Protein AF-A0A9P7K1M4-F1 (afdb_monomer)

pLDDT: mean 71.86, std 17.71, range [32.41, 94.25]

Sequence (197 aa):
MASLATREPPSI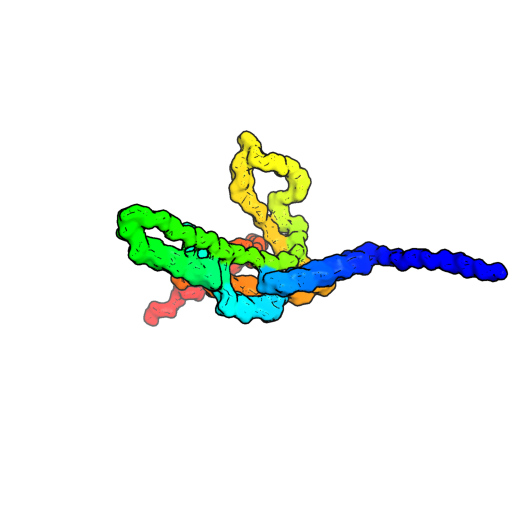TPAEFLQNRFSVTRENLIAERLYISDVAFRDTIKEKLTWARVRHEETLVTKASLEALQAAQKAAQETDVEGSTPPHIPPLDVVNLSIVVEITTEDFWMTSCGLWKGPNRGCNAFSDMKLTCTGAKPTHAVFSPDYPTAIGNLKYLMDIAATEGFNNKKGLLAVGLSNEQKVNAELGNVYHNGNNS

Mean predicted aligned error: 14.72 Å

Organism: NCBI:txid117069

Structure (mmCIF, N/CA/C/O backbone):
data_AF-A0A9P7K1M4-F1
#
_entry.id   AF-A0A9P7K1M4-F1
#
loop_
_atom_site.group_PDB
_atom_site.id
_atom_site.type_symbol
_atom_site.label_atom_id
_atom_site.label_alt_id
_atom_site.label_comp_id
_atom_site.label_asym_id
_atom_site.label_entity_id
_atom_site.label_seq_id
_atom_site.pdbx_PDB_ins_code
_atom_site.Cartn_x
_atom_site.Cartn_y
_atom_site.Cartn_z
_atom_site.occupancy
_ato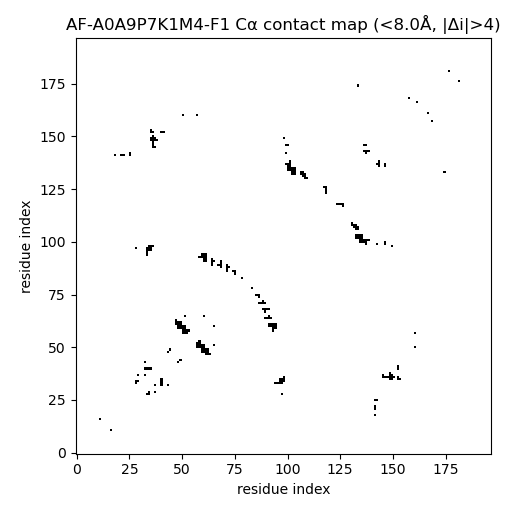m_site.B_iso_or_equiv
_atom_site.auth_seq_id
_atom_site.auth_comp_id
_atom_site.auth_asym_id
_atom_site.auth_atom_id
_atom_site.pdbx_PDB_model_num
ATOM 1 N N . MET A 1 1 ? 11.466 34.309 -50.576 1.00 42.22 1 MET A N 1
ATOM 2 C CA . MET A 1 1 ? 10.861 32.966 -50.459 1.00 42.22 1 MET A CA 1
ATOM 3 C C . MET A 1 1 ? 11.328 32.364 -49.144 1.00 42.22 1 MET A C 1
ATOM 5 O O . MET A 1 1 ? 12.512 32.083 -49.026 1.00 42.22 1 MET A O 1
ATOM 9 N N . ALA A 1 2 ? 10.456 32.273 -48.137 1.00 45.47 2 ALA A N 1
ATOM 10 C CA . ALA A 1 2 ? 10.793 31.670 -46.847 1.00 45.47 2 ALA A CA 1
ATOM 11 C C . ALA A 1 2 ? 10.420 30.181 -46.876 1.00 45.47 2 ALA A C 1
ATOM 13 O O . ALA A 1 2 ? 9.277 29.840 -47.173 1.00 45.47 2 ALA A O 1
ATOM 14 N N . SER A 1 3 ? 11.403 29.317 -46.621 1.00 57.00 3 SER A N 1
ATOM 15 C CA . SER A 1 3 ? 11.235 27.866 -46.539 1.00 57.00 3 SER A CA 1
ATOM 16 C C . SER A 1 3 ? 10.479 27.509 -45.259 1.00 57.00 3 SER A C 1
ATOM 18 O O . SER A 1 3 ? 10.954 27.784 -44.156 1.00 57.00 3 SER A O 1
ATOM 20 N N . LEU A 1 4 ? 9.288 26.929 -45.410 1.00 51.59 4 LEU A N 1
ATOM 21 C CA . LEU A 1 4 ? 8.538 26.311 -44.320 1.00 51.59 4 LEU A CA 1
ATOM 22 C C . LEU A 1 4 ? 9.236 24.997 -43.961 1.00 51.59 4 LEU A C 1
ATOM 24 O O . LEU A 1 4 ? 9.000 23.967 -44.584 1.00 51.59 4 LEU A O 1
ATOM 28 N N . ALA A 1 5 ? 10.122 25.048 -42.967 1.00 56.69 5 ALA A N 1
ATOM 29 C CA . ALA A 1 5 ? 10.663 23.849 -42.348 1.00 56.69 5 ALA A CA 1
ATOM 30 C C . ALA A 1 5 ? 9.521 23.100 -41.644 1.00 56.69 5 ALA A C 1
ATOM 32 O O . ALA A 1 5 ? 9.023 23.528 -40.600 1.00 56.69 5 ALA A O 1
ATOM 33 N N . THR A 1 6 ? 9.093 21.991 -42.236 1.00 54.69 6 THR A N 1
ATOM 34 C CA . THR A 1 6 ? 8.185 21.019 -41.632 1.00 54.69 6 THR A CA 1
ATOM 35 C C . THR A 1 6 ? 8.876 20.441 -40.397 1.00 54.69 6 THR A C 1
ATOM 37 O O . THR A 1 6 ? 9.798 19.638 -40.508 1.00 54.69 6 THR A O 1
ATOM 40 N N . ARG A 1 7 ? 8.484 20.888 -39.200 1.00 53.84 7 ARG A N 1
ATOM 41 C CA . ARG A 1 7 ? 8.877 20.230 -37.949 1.00 53.84 7 ARG A CA 1
ATOM 42 C C . ARG A 1 7 ? 8.113 18.913 -37.861 1.00 53.84 7 ARG A C 1
ATOM 44 O O . ARG A 1 7 ? 6.918 18.928 -37.575 1.00 53.84 7 ARG A O 1
ATOM 51 N N . GLU A 1 8 ? 8.786 17.796 -38.116 1.00 58.84 8 GLU A N 1
ATOM 52 C CA . GLU A 1 8 ? 8.267 16.489 -37.714 1.00 58.84 8 GLU A CA 1
ATOM 53 C C . GLU A 1 8 ? 8.094 16.480 -36.184 1.00 58.84 8 GLU A C 1
ATOM 55 O O . GLU A 1 8 ? 8.995 16.927 -35.462 1.00 58.84 8 GLU A O 1
ATOM 60 N N . PRO A 1 9 ? 6.933 16.049 -35.659 1.00 62.62 9 PRO A N 1
ATOM 61 C CA . PRO A 1 9 ? 6.762 15.903 -34.222 1.00 62.62 9 PRO A CA 1
ATOM 62 C C . PRO A 1 9 ? 7.729 14.825 -33.710 1.00 62.62 9 PRO A C 1
ATOM 64 O O . PRO A 1 9 ? 7.945 13.830 -34.405 1.00 62.62 9 PRO A O 1
ATOM 67 N N . PRO A 1 10 ? 8.315 14.987 -32.510 1.00 66.19 10 PRO A N 1
ATOM 68 C CA . PRO A 1 10 ? 9.224 13.989 -31.967 1.00 66.19 10 PRO A CA 1
ATOM 69 C C . PRO A 1 10 ? 8.497 12.646 -31.850 1.00 66.19 10 PRO A C 1
ATOM 71 O O . PRO A 1 10 ? 7.484 12.533 -31.155 1.00 66.19 10 PRO A O 1
ATOM 74 N N . SER A 1 11 ? 9.004 11.631 -32.549 1.00 76.25 11 SER A N 1
ATOM 75 C CA . SER A 1 11 ? 8.520 10.260 -32.435 1.00 76.25 11 SER A CA 1
ATOM 76 C C . SER A 1 11 ? 8.957 9.708 -31.081 1.00 76.25 11 SER A C 1
ATOM 78 O O . SER A 1 11 ? 10.080 9.229 -30.932 1.00 76.25 11 SER A O 1
ATOM 80 N N . ILE A 1 12 ? 8.093 9.817 -30.075 1.00 82.12 12 ILE A N 1
ATOM 81 C CA . ILE A 1 12 ? 8.328 9.189 -28.774 1.00 82.12 12 ILE A CA 1
ATOM 82 C C . ILE A 1 12 ? 8.356 7.678 -28.998 1.00 82.12 12 ILE A C 1
ATOM 84 O O . ILE A 1 12 ? 7.416 7.104 -29.556 1.00 82.12 12 ILE A O 1
ATOM 88 N N . THR A 1 13 ? 9.433 7.025 -28.578 1.00 89.12 13 THR A N 1
ATOM 89 C CA . THR A 1 13 ? 9.523 5.568 -28.667 1.00 89.12 13 THR A CA 1
ATOM 90 C C . THR A 1 13 ? 8.532 4.915 -27.692 1.00 89.12 13 THR A C 1
ATOM 92 O O . THR A 1 13 ? 8.224 5.484 -26.641 1.00 89.12 13 THR A O 1
ATOM 95 N N . PRO A 1 14 ? 8.042 3.692 -27.965 1.00 87.12 14 PRO A N 1
ATOM 96 C CA . PRO A 1 14 ? 7.176 2.982 -27.022 1.00 87.12 14 PRO A CA 1
ATOM 97 C C . PRO A 1 14 ? 7.781 2.848 -25.614 1.00 87.12 14 PRO A C 1
ATOM 99 O O . PRO A 1 14 ? 7.059 2.929 -24.623 1.00 87.12 14 PRO A O 1
ATOM 102 N N . ALA A 1 15 ? 9.107 2.700 -25.519 1.00 87.19 15 ALA A N 1
ATOM 103 C CA . ALA A 1 15 ? 9.822 2.623 -24.249 1.00 87.19 15 ALA A CA 1
ATOM 104 C C . ALA A 1 15 ? 9.766 3.947 -23.468 1.00 87.19 15 ALA A C 1
ATOM 106 O O . ALA A 1 15 ? 9.436 3.946 -22.285 1.00 87.19 15 ALA A O 1
ATOM 107 N N . GLU A 1 16 ? 10.021 5.080 -24.126 1.00 88.38 16 GLU A N 1
ATOM 108 C CA . GLU A 1 16 ? 9.928 6.409 -23.503 1.00 88.38 16 GLU A CA 1
ATOM 109 C C . GLU A 1 16 ? 8.495 6.741 -23.082 1.00 88.38 16 GLU A C 1
ATOM 111 O O . GLU A 1 16 ? 8.268 7.306 -22.011 1.00 88.38 16 GLU A O 1
ATOM 116 N N . PHE A 1 17 ? 7.508 6.346 -23.890 1.00 89.31 17 PHE A N 1
ATOM 117 C CA . PHE A 1 17 ? 6.102 6.498 -23.534 1.00 89.31 17 PHE A CA 1
ATOM 118 C C . PHE A 1 17 ? 5.758 5.716 -22.258 1.00 89.31 17 PHE A C 1
ATOM 120 O O . PHE A 1 17 ? 5.166 6.281 -21.335 1.00 89.31 17 PHE A O 1
ATOM 127 N N . LEU A 1 18 ? 6.151 4.440 -22.174 1.00 90.56 18 LEU A N 1
ATOM 128 C CA . LEU A 1 18 ? 5.910 3.604 -20.993 1.00 90.56 18 LEU A CA 1
ATOM 129 C C . LEU A 1 18 ? 6.645 4.125 -19.759 1.00 90.56 18 LEU A C 1
ATOM 131 O O . LEU A 1 18 ? 6.035 4.229 -18.696 1.00 90.56 18 LEU A O 1
ATOM 135 N N . GLN A 1 19 ? 7.910 4.522 -19.906 1.00 93.12 19 GLN A N 1
ATOM 136 C CA . GLN A 1 19 ? 8.692 5.139 -18.839 1.00 93.12 19 GLN A CA 1
ATOM 137 C C . GLN A 1 19 ? 7.962 6.363 -18.269 1.00 93.12 19 GLN A C 1
ATOM 139 O O . GLN A 1 19 ? 7.759 6.440 -17.059 1.00 93.12 19 GLN A O 1
ATOM 144 N N . ASN A 1 20 ? 7.498 7.278 -19.127 1.00 92.38 20 ASN A N 1
ATOM 145 C CA . ASN A 1 20 ? 6.767 8.472 -18.697 1.00 92.38 20 ASN A CA 1
ATOM 146 C C . ASN A 1 20 ? 5.456 8.120 -17.986 1.00 92.38 20 ASN A C 1
ATOM 148 O O . ASN A 1 20 ? 5.157 8.666 -16.924 1.00 92.38 20 ASN A O 1
ATOM 152 N N . ARG A 1 21 ? 4.677 7.181 -18.534 1.00 93.00 21 ARG A N 1
ATOM 153 C CA . ARG A 1 21 ? 3.416 6.740 -17.920 1.00 93.00 21 ARG A CA 1
ATOM 154 C C . ARG A 1 21 ? 3.645 6.109 -16.551 1.00 93.00 21 ARG A C 1
ATOM 156 O O . ARG A 1 21 ? 2.891 6.400 -15.624 1.00 93.00 21 ARG A O 1
ATOM 163 N N . PHE A 1 22 ? 4.669 5.276 -16.408 1.00 94.25 22 PHE A N 1
ATOM 164 C CA . PHE A 1 22 ? 4.993 4.633 -15.141 1.00 94.25 22 PHE A CA 1
ATOM 165 C C . PHE A 1 22 ? 5.526 5.615 -14.107 1.00 94.25 22 PHE A C 1
ATOM 167 O O . PHE A 1 22 ? 5.089 5.540 -12.963 1.00 94.25 22 PHE A O 1
ATOM 174 N N . SER A 1 23 ? 6.376 6.569 -14.493 1.00 93.38 23 SER A N 1
ATOM 175 C CA . SER A 1 23 ? 6.834 7.624 -13.582 1.00 93.38 23 SER A CA 1
ATOM 176 C C . SER A 1 23 ? 5.662 8.436 -13.030 1.00 93.38 23 SER A C 1
ATOM 178 O O . SER A 1 23 ? 5.508 8.527 -11.816 1.00 93.38 23 SER A O 1
ATOM 180 N N . VAL A 1 24 ? 4.770 8.920 -13.902 1.00 93.56 24 VAL A N 1
ATOM 181 C CA . VAL A 1 24 ? 3.573 9.674 -13.483 1.00 93.56 24 VAL A CA 1
ATOM 182 C C . VAL A 1 24 ? 2.659 8.822 -12.601 1.00 93.56 24 VAL A C 1
ATOM 184 O O . VAL A 1 24 ? 2.138 9.292 -11.595 1.00 93.56 24 VAL A O 1
ATOM 187 N N . THR A 1 25 ? 2.480 7.544 -12.942 1.00 92.50 25 THR A N 1
ATOM 188 C CA . THR A 1 25 ? 1.667 6.626 -12.128 1.00 92.50 25 THR A CA 1
ATOM 189 C C . THR A 1 25 ? 2.270 6.441 -10.737 1.00 92.50 25 THR A C 1
ATOM 191 O O . THR A 1 25 ? 1.547 6.508 -9.748 1.00 92.50 25 THR A O 1
ATOM 194 N N . ARG A 1 26 ? 3.590 6.250 -10.643 1.00 92.81 26 ARG A N 1
ATOM 195 C CA . ARG A 1 26 ? 4.301 6.122 -9.368 1.00 92.81 26 ARG A CA 1
ATOM 196 C C . ARG A 1 26 ? 4.146 7.376 -8.509 1.00 92.81 26 ARG A C 1
ATOM 198 O O . ARG A 1 26 ? 3.890 7.262 -7.316 1.00 92.81 26 ARG A O 1
ATOM 205 N N . GLU A 1 27 ? 4.278 8.557 -9.104 1.00 92.94 27 GLU A N 1
ATOM 206 C CA . GLU A 1 27 ? 4.099 9.834 -8.404 1.00 92.94 27 GLU A CA 1
ATOM 207 C C . GLU A 1 27 ? 2.672 10.003 -7.876 1.00 92.94 27 GLU A C 1
ATOM 209 O O . GLU A 1 27 ? 2.496 10.376 -6.718 1.00 92.94 27 GLU A O 1
ATOM 214 N N . ASN A 1 28 ? 1.660 9.655 -8.676 1.00 90.75 28 ASN A N 1
ATOM 215 C CA . ASN A 1 28 ? 0.262 9.695 -8.247 1.00 90.75 28 ASN A CA 1
ATOM 216 C C . ASN A 1 28 ? -0.001 8.740 -7.075 1.00 90.75 28 ASN A C 1
ATOM 218 O O . ASN A 1 28 ? -0.618 9.139 -6.091 1.00 90.75 28 ASN A O 1
ATOM 222 N N . LEU A 1 29 ? 0.528 7.513 -7.136 1.00 89.50 29 LEU A N 1
ATOM 223 C CA . LEU A 1 29 ? 0.417 6.545 -6.040 1.00 89.50 29 LEU A CA 1
ATOM 224 C C . LEU A 1 29 ? 1.044 7.082 -4.744 1.00 89.50 29 LEU A C 1
ATOM 226 O O . LEU A 1 29 ? 0.457 6.964 -3.669 1.00 89.50 29 LEU A O 1
ATOM 230 N N . ILE A 1 30 ? 2.217 7.714 -4.829 1.00 88.62 30 ILE A N 1
ATOM 231 C CA . ILE A 1 30 ? 2.863 8.345 -3.668 1.00 88.62 30 ILE A CA 1
ATOM 232 C C . ILE A 1 30 ? 2.018 9.516 -3.144 1.00 88.62 30 ILE A C 1
ATOM 234 O O . ILE A 1 30 ? 1.844 9.658 -1.933 1.00 88.62 30 ILE A O 1
ATOM 238 N N . ALA A 1 31 ? 1.451 10.336 -4.033 1.00 87.75 31 ALA A N 1
ATOM 239 C CA . ALA A 1 31 ? 0.607 11.468 -3.655 1.00 87.75 31 ALA A CA 1
ATOM 240 C C . ALA A 1 31 ? -0.672 11.040 -2.911 1.00 87.75 31 ALA A C 1
ATOM 242 O O . ALA A 1 31 ? -1.111 11.746 -2.000 1.00 87.75 31 ALA A O 1
ATOM 243 N N . GLU A 1 32 ? -1.225 9.866 -3.228 1.00 81.06 32 GLU A N 1
ATOM 244 C CA . GLU A 1 32 ? -2.353 9.262 -2.503 1.00 81.06 32 GLU A CA 1
ATOM 245 C C . GLU A 1 32 ? -1.996 8.858 -1.058 1.00 81.06 32 GLU A C 1
ATOM 247 O O . GLU A 1 32 ? -2.893 8.610 -0.255 1.00 81.06 32 GLU A O 1
ATOM 252 N N . ARG A 1 33 ? -0.702 8.825 -0.689 1.00 79.44 33 ARG A N 1
ATOM 253 C CA . ARG A 1 33 ? -0.165 8.481 0.650 1.00 79.44 33 ARG A CA 1
ATOM 254 C C . ARG A 1 33 ? -0.529 7.088 1.174 1.00 79.44 33 ARG A C 1
ATOM 256 O O . ARG A 1 33 ? -0.279 6.780 2.337 1.00 79.44 33 ARG A O 1
ATOM 263 N N . LEU A 1 34 ? -1.096 6.239 0.324 1.00 82.19 34 LEU A N 1
ATOM 264 C CA . LEU A 1 34 ? -1.480 4.858 0.636 1.00 82.19 34 LEU A CA 1
ATOM 265 C C . LEU A 1 34 ? -0.705 3.838 -0.209 1.00 82.19 34 LEU A C 1
ATOM 267 O O . LEU A 1 34 ? -1.026 2.648 -0.236 1.00 82.19 34 LEU A O 1
ATOM 271 N N . TYR A 1 35 ? 0.349 4.302 -0.881 1.00 91.31 35 TYR A N 1
ATOM 272 C CA . TYR A 1 35 ? 1.291 3.454 -1.587 1.00 91.31 35 TYR A CA 1
ATOM 273 C C . TYR A 1 35 ? 2.281 2.823 -0.609 1.00 91.31 35 TYR A C 1
ATOM 275 O O . TYR A 1 35 ? 3.049 3.510 0.064 1.00 91.31 35 TYR A O 1
ATOM 283 N N . ILE A 1 36 ? 2.274 1.493 -0.542 1.00 90.38 36 ILE A N 1
ATOM 284 C CA . ILE A 1 36 ? 3.037 0.722 0.449 1.00 90.38 36 ILE A CA 1
ATOM 285 C C . ILE A 1 36 ? 4.544 0.912 0.263 1.00 90.38 36 ILE A C 1
ATOM 287 O O . ILE A 1 36 ? 5.301 0.814 1.226 1.00 90.38 36 ILE A O 1
ATOM 291 N N . SER A 1 37 ? 5.000 1.195 -0.956 1.00 91.06 37 SER A N 1
ATOM 292 C CA . SER A 1 37 ? 6.424 1.379 -1.237 1.00 91.06 37 SER A CA 1
ATOM 293 C C . SER A 1 37 ? 6.959 2.769 -0.884 1.00 91.06 37 SER A C 1
ATOM 295 O O . SER A 1 37 ? 8.147 3.018 -1.086 1.00 91.06 37 SER A O 1
ATOM 297 N N . ASP A 1 38 ? 6.122 3.674 -0.372 1.00 90.75 38 ASP A N 1
ATOM 298 C CA . ASP A 1 38 ? 6.584 4.968 0.126 1.00 90.75 38 ASP A CA 1
ATOM 299 C C . ASP A 1 38 ? 7.445 4.789 1.391 1.00 90.75 38 ASP A C 1
ATOM 301 O O . ASP A 1 38 ? 7.132 4.019 2.303 1.00 90.75 38 ASP A O 1
ATOM 305 N N . VAL A 1 39 ? 8.550 5.525 1.467 1.00 87.19 39 VAL A N 1
ATOM 306 C CA . VAL A 1 39 ? 9.438 5.535 2.635 1.00 87.19 39 VAL A CA 1
ATOM 307 C C . VAL A 1 39 ? 8.752 6.148 3.856 1.00 87.19 39 VAL A C 1
ATOM 309 O O . VAL A 1 39 ? 8.984 5.693 4.974 1.00 87.19 39 VAL A O 1
ATOM 312 N N . ALA A 1 40 ? 7.849 7.111 3.645 1.00 87.69 40 ALA A N 1
ATOM 313 C CA . ALA A 1 40 ? 7.066 7.755 4.700 1.00 87.69 40 ALA A CA 1
ATOM 314 C C . ALA A 1 40 ? 5.807 6.956 5.096 1.00 87.69 40 ALA A C 1
ATOM 316 O O . ALA A 1 40 ? 5.018 7.389 5.944 1.00 87.69 40 ALA A O 1
ATOM 317 N N . PHE A 1 41 ? 5.601 5.774 4.503 1.00 88.62 41 PHE A N 1
ATOM 318 C CA . PHE A 1 41 ? 4.408 4.961 4.721 1.00 88.62 41 PHE A CA 1
ATOM 319 C C . PHE A 1 41 ? 4.211 4.587 6.195 1.00 88.62 41 PHE A C 1
ATOM 321 O O . PHE A 1 41 ? 3.109 4.699 6.730 1.00 88.62 41 PHE A O 1
ATOM 328 N N . ARG A 1 42 ? 5.278 4.169 6.886 1.00 87.69 42 ARG A N 1
ATOM 329 C CA . ARG A 1 42 ? 5.184 3.722 8.288 1.00 87.69 42 ARG A CA 1
ATOM 330 C C . ARG A 1 42 ? 4.764 4.844 9.231 1.00 87.69 42 ARG A C 1
ATOM 332 O O . ARG A 1 42 ? 3.972 4.600 10.138 1.00 87.69 42 ARG A O 1
ATOM 339 N N . ASP A 1 43 ? 5.272 6.050 9.005 1.00 87.75 43 ASP A N 1
ATOM 340 C CA . ASP A 1 43 ? 4.909 7.222 9.801 1.00 87.75 43 ASP A CA 1
ATOM 341 C C . ASP A 1 43 ? 3.451 7.606 9.527 1.00 87.75 43 ASP A C 1
ATOM 343 O O . ASP A 1 43 ? 2.667 7.778 10.459 1.00 87.75 43 ASP A O 1
ATOM 347 N N . THR A 1 44 ? 3.039 7.567 8.256 1.00 84.56 44 THR A N 1
ATOM 348 C CA . THR A 1 44 ? 1.643 7.785 7.845 1.00 84.56 44 THR A CA 1
ATOM 349 C C . THR A 1 44 ? 0.680 6.803 8.520 1.00 84.56 44 THR A C 1
ATOM 351 O O . THR A 1 44 ? -0.369 7.219 9.017 1.00 84.56 44 THR A O 1
ATOM 354 N N . ILE A 1 45 ? 1.033 5.515 8.585 1.00 85.31 45 ILE A N 1
ATOM 355 C CA . ILE A 1 45 ? 0.234 4.483 9.261 1.00 85.31 45 ILE A CA 1
ATOM 356 C C . ILE A 1 45 ? 0.090 4.801 10.748 1.00 85.31 45 ILE A C 1
ATOM 358 O O . ILE A 1 45 ? -1.029 4.851 11.251 1.00 85.31 45 ILE A O 1
ATOM 362 N N . LYS A 1 46 ? 1.203 5.062 11.443 1.00 84.94 46 LYS A N 1
ATOM 363 C CA . LYS A 1 46 ? 1.192 5.352 12.884 1.00 84.94 46 LYS A CA 1
ATOM 364 C C . LYS A 1 46 ? 0.380 6.591 13.222 1.00 84.94 46 LYS A C 1
ATOM 366 O O . LYS A 1 46 ? -0.300 6.612 14.246 1.00 84.94 46 LYS A O 1
ATOM 371 N N . GLU A 1 47 ? 0.455 7.623 12.393 1.00 87.44 47 GLU A N 1
ATOM 372 C CA . GLU A 1 47 ? -0.228 8.887 12.641 1.00 87.44 47 GLU A CA 1
ATOM 373 C C . GLU A 1 47 ? -1.717 8.801 12.322 1.00 87.44 47 GLU A C 1
ATOM 375 O O . GLU A 1 47 ? -2.534 9.190 13.157 1.00 87.44 47 GLU A O 1
ATOM 380 N N . LYS A 1 48 ? -2.084 8.262 11.154 1.00 85.38 48 LYS A N 1
ATOM 381 C CA . LYS A 1 48 ? -3.423 8.452 10.576 1.00 85.38 48 LYS A CA 1
ATOM 382 C C . LYS A 1 48 ? -4.310 7.222 10.606 1.00 85.38 48 LYS A C 1
ATOM 384 O O . LYS A 1 48 ? -5.525 7.371 10.479 1.00 85.38 48 LYS A O 1
ATOM 389 N N . LEU A 1 49 ? -3.732 6.033 10.733 1.00 87.00 49 LEU A N 1
ATOM 390 C CA . LEU A 1 49 ? -4.439 4.778 10.513 1.00 87.00 49 LEU A CA 1
ATOM 391 C C . LEU A 1 49 ? -4.484 3.947 11.795 1.00 87.00 49 LEU A C 1
ATOM 393 O O . LEU A 1 49 ? -3.633 4.067 12.676 1.00 87.00 49 LEU A O 1
ATOM 397 N N . THR A 1 50 ? -5.531 3.145 11.929 1.00 86.50 50 THR A N 1
ATOM 398 C CA . THR A 1 50 ? -5.718 2.243 13.063 1.00 86.50 50 THR A CA 1
ATOM 399 C C . THR A 1 50 ? -6.527 1.032 12.631 1.00 86.50 50 THR A C 1
ATOM 401 O O . THR A 1 50 ? -7.337 1.108 11.706 1.00 86.50 50 THR A O 1
ATOM 404 N N . TRP A 1 51 ? -6.310 -0.092 13.302 1.00 84.88 51 TRP A N 1
ATOM 405 C CA . TRP A 1 51 ? -7.147 -1.270 13.126 1.00 84.88 51 TRP A CA 1
ATOM 406 C C . TRP A 1 51 ? -8.430 -1.087 13.932 1.00 84.88 51 TRP A C 1
ATOM 408 O O . TRP A 1 51 ? -8.387 -0.742 15.114 1.00 84.88 51 TRP A O 1
ATOM 418 N N . ALA A 1 52 ? -9.574 -1.286 13.285 1.00 83.19 52 ALA A N 1
ATOM 419 C CA . ALA A 1 52 ? -10.877 -1.285 13.929 1.00 83.19 52 ALA A CA 1
ATOM 420 C C . ALA A 1 52 ? -11.635 -2.554 13.553 1.00 83.19 52 ALA A C 1
ATOM 422 O O . ALA A 1 52 ? -11.575 -3.029 12.417 1.00 83.19 52 ALA A O 1
ATOM 423 N N . ARG A 1 53 ? -12.382 -3.100 14.511 1.00 79.81 53 ARG A N 1
ATOM 424 C CA . ARG A 1 53 ? -13.242 -4.249 14.250 1.00 79.81 53 ARG A CA 1
ATOM 425 C C . ARG A 1 53 ? -14.510 -3.783 13.548 1.00 79.81 53 ARG A C 1
ATOM 427 O O . ARG A 1 53 ? -15.367 -3.147 14.157 1.00 79.81 53 ARG A O 1
ATOM 434 N N . VAL A 1 54 ? -14.644 -4.135 12.275 1.00 74.50 54 VAL A N 1
ATOM 435 C CA . VAL A 1 54 ? -15.836 -3.868 11.471 1.00 74.50 54 VAL A CA 1
ATOM 436 C C . VAL A 1 54 ? -16.590 -5.181 11.319 1.00 74.50 54 VAL A C 1
ATOM 438 O O . VAL A 1 54 ? -16.152 -6.099 10.628 1.00 74.50 54 VAL A O 1
ATOM 441 N N . ARG A 1 55 ? -17.733 -5.296 12.005 1.00 73.88 55 ARG A N 1
ATOM 442 C CA . ARG A 1 55 ? -18.509 -6.545 12.122 1.00 73.88 55 ARG A CA 1
ATOM 443 C C . ARG A 1 55 ? -17.674 -7.681 12.743 1.00 73.88 55 ARG A C 1
ATOM 445 O O . ARG A 1 55 ? -17.526 -7.745 13.962 1.00 73.88 55 ARG A O 1
ATOM 452 N N . HIS A 1 56 ? -17.128 -8.571 11.916 1.00 72.50 56 HIS A N 1
ATOM 453 C CA . HIS A 1 56 ? -16.384 -9.759 12.340 1.00 72.50 56 HIS A CA 1
ATOM 454 C C . HIS A 1 56 ? -14.907 -9.737 11.932 1.00 72.50 56 HIS A C 1
ATOM 456 O O . HIS A 1 56 ? -14.192 -10.671 12.284 1.00 72.50 56 HIS A O 1
ATOM 462 N N . GLU A 1 57 ? -14.447 -8.688 11.251 1.00 72.38 57 GLU A N 1
ATOM 463 C CA . GLU A 1 57 ? -13.094 -8.602 10.698 1.00 72.38 57 GLU A CA 1
ATOM 464 C C . GLU A 1 57 ? -12.364 -7.363 11.231 1.00 72.38 57 GLU A C 1
ATOM 466 O O . GLU A 1 57 ? -12.969 -6.310 11.451 1.00 72.38 57 GLU A O 1
ATOM 471 N N . GLU A 1 58 ? -11.056 -7.484 11.452 1.00 78.25 58 GLU A N 1
ATOM 472 C CA . GLU A 1 58 ? -10.192 -6.335 11.729 1.00 78.25 58 GLU A CA 1
ATOM 473 C C . GLU A 1 58 ? -9.846 -5.658 10.404 1.00 78.25 58 GLU A C 1
ATOM 475 O O . GLU A 1 58 ? -9.267 -6.263 9.503 1.00 78.25 58 GLU A O 1
ATOM 480 N N . THR A 1 59 ? -10.254 -4.400 10.266 1.00 82.12 59 THR A N 1
ATOM 481 C CA . THR A 1 59 ? -10.076 -3.609 9.048 1.00 82.12 59 THR A CA 1
ATOM 482 C C . THR A 1 59 ? -9.241 -2.377 9.359 1.00 82.12 59 THR A C 1
ATOM 484 O O . THR A 1 59 ? -9.427 -1.733 10.394 1.00 82.12 59 THR A O 1
ATOM 487 N N . LEU A 1 60 ? -8.324 -2.035 8.455 1.00 85.12 60 LEU A N 1
ATOM 488 C CA . LEU A 1 60 ? -7.552 -0.804 8.550 1.00 85.12 60 LEU A CA 1
ATOM 489 C C . LEU A 1 60 ? -8.437 0.383 8.151 1.00 85.12 60 LEU A C 1
ATOM 491 O O . LEU A 1 60 ? -8.937 0.452 7.025 1.00 85.12 60 LEU A O 1
ATOM 495 N N . VAL A 1 61 ? -8.621 1.314 9.080 1.00 87.50 61 VAL A N 1
ATOM 496 C CA . VAL A 1 61 ? -9.460 2.505 8.907 1.00 87.50 61 VAL A CA 1
ATOM 497 C C . VAL A 1 61 ? -8.684 3.764 9.272 1.00 87.50 61 VAL A C 1
ATOM 499 O O . VAL A 1 61 ? -7.644 3.716 9.938 1.00 87.50 61 VAL A O 1
ATOM 502 N N . THR A 1 62 ? -9.192 4.918 8.851 1.00 88.88 62 THR A N 1
ATOM 503 C CA . THR A 1 62 ? -8.653 6.203 9.309 1.00 88.88 62 THR A CA 1
ATOM 504 C C . THR A 1 62 ? -9.059 6.461 10.763 1.00 88.88 62 THR A C 1
ATOM 506 O O . THR A 1 62 ? -10.207 6.227 11.146 1.00 88.88 62 THR A O 1
ATOM 509 N N . LYS A 1 63 ? -8.141 6.989 11.583 1.00 89.56 63 LYS A N 1
ATOM 510 C CA . LYS A 1 63 ? -8.444 7.366 12.977 1.00 89.56 63 LYS A CA 1
ATOM 511 C C . LYS A 1 63 ? -9.579 8.386 13.058 1.00 89.56 63 LYS A C 1
ATOM 513 O O . LYS A 1 63 ? -10.473 8.230 13.877 1.00 89.56 63 LYS A O 1
ATOM 518 N N . ALA A 1 64 ? -9.585 9.357 12.143 1.00 87.81 64 ALA A N 1
ATOM 519 C CA . ALA A 1 64 ? -10.627 10.376 12.066 1.00 87.81 64 ALA A CA 1
ATOM 520 C C . ALA A 1 64 ? -12.030 9.773 11.864 1.00 87.81 64 ALA A C 1
ATOM 522 O O . ALA A 1 64 ? -12.974 10.187 12.534 1.00 87.81 64 ALA A O 1
ATOM 523 N N . SER A 1 65 ? -12.177 8.770 10.985 1.00 87.50 65 SER A N 1
ATOM 524 C CA . SER A 1 65 ? -13.477 8.112 10.780 1.00 87.50 65 SER A CA 1
ATOM 525 C C . SER A 1 65 ? -13.910 7.285 11.993 1.00 87.50 65 SER A C 1
ATOM 527 O O . SER A 1 65 ? -15.090 7.281 12.345 1.00 87.50 65 SER A O 1
ATOM 529 N N . LEU A 1 66 ? -12.962 6.637 12.680 1.00 86.31 66 LEU A N 1
ATOM 530 C CA . LEU A 1 66 ? -13.248 5.881 13.898 1.00 86.31 66 LEU A CA 1
ATOM 531 C C . LEU A 1 66 ? -13.711 6.798 15.038 1.00 86.31 66 LEU A C 1
ATOM 533 O O . LEU A 1 66 ? -14.707 6.498 15.693 1.00 86.31 66 LEU A O 1
ATOM 537 N N . GLU A 1 67 ? -13.027 7.921 15.247 1.00 88.44 67 GLU A N 1
ATOM 538 C CA . GLU A 1 67 ? -13.393 8.926 16.251 1.00 88.44 67 GLU A CA 1
ATOM 539 C C . GLU A 1 67 ? -14.776 9.528 15.965 1.00 88.44 67 GLU A C 1
ATOM 541 O O . GLU A 1 67 ? -15.600 9.641 16.873 1.00 88.44 67 GLU A O 1
ATOM 546 N N . ALA A 1 68 ? -15.071 9.847 14.700 1.00 86.81 68 ALA A N 1
ATOM 547 C CA . ALA A 1 68 ? -16.379 10.356 14.290 1.00 86.81 68 ALA A CA 1
ATOM 548 C C . ALA A 1 68 ? -17.505 9.343 14.556 1.00 86.81 68 ALA A C 1
ATOM 550 O O . ALA A 1 68 ? -18.570 9.713 15.056 1.00 86.81 68 ALA A O 1
ATOM 551 N N . LEU A 1 69 ? -17.264 8.058 14.275 1.00 86.00 69 LEU A N 1
ATOM 552 C CA . LEU A 1 69 ? -18.222 6.992 14.560 1.00 86.00 69 LEU A CA 1
ATOM 553 C C . LEU A 1 69 ? -18.443 6.817 16.068 1.00 86.00 69 LEU A C 1
ATOM 555 O O . LEU A 1 69 ? -19.589 6.730 16.508 1.00 86.00 69 LEU A O 1
ATOM 559 N N . GLN A 1 70 ? -17.378 6.817 16.871 1.00 86.00 70 GLN A N 1
ATOM 560 C CA . GLN A 1 70 ? -17.479 6.713 18.330 1.00 86.00 70 GLN A CA 1
ATOM 561 C C . GLN A 1 70 ? -18.225 7.907 18.941 1.00 86.00 70 GLN A C 1
ATOM 563 O O . GLN A 1 70 ? -19.076 7.721 19.813 1.00 86.00 70 GLN A O 1
ATOM 568 N N . ALA A 1 71 ? -17.965 9.124 18.458 1.00 85.56 71 ALA A N 1
ATOM 569 C CA . ALA A 1 71 ? -18.672 10.326 18.892 1.00 85.56 71 ALA A CA 1
ATOM 570 C C . ALA A 1 71 ? -20.172 10.264 18.556 1.00 85.56 71 ALA A C 1
ATOM 572 O O . ALA A 1 71 ? -21.005 10.563 19.414 1.00 85.56 71 ALA A O 1
ATOM 573 N N . ALA A 1 72 ? -20.525 9.816 17.346 1.00 84.00 72 ALA A N 1
ATOM 574 C CA . ALA A 1 72 ? -21.917 9.639 16.937 1.00 84.00 72 ALA A CA 1
ATOM 575 C C . ALA A 1 72 ? -22.639 8.565 17.769 1.00 84.00 72 ALA A C 1
ATOM 577 O O . ALA A 1 72 ? -23.782 8.765 18.174 1.00 84.00 72 ALA A O 1
ATOM 578 N N . GLN A 1 73 ? -21.967 7.451 18.076 1.00 83.25 73 GLN A N 1
ATOM 579 C CA . GLN A 1 73 ? -22.515 6.394 18.931 1.00 83.25 73 GLN A CA 1
ATOM 580 C C . GLN A 1 73 ? -22.754 6.871 20.364 1.00 83.25 73 GLN A C 1
ATOM 582 O O . GLN A 1 73 ? -23.797 6.571 20.942 1.00 83.25 73 GLN A O 1
ATOM 587 N N . LYS A 1 74 ? -21.819 7.642 20.927 1.00 84.44 74 LYS A N 1
ATOM 588 C CA . LYS A 1 74 ? -21.978 8.225 22.261 1.00 84.44 74 LYS A CA 1
ATOM 589 C C . LYS A 1 74 ? -23.157 9.200 22.303 1.00 84.44 74 LYS A C 1
ATOM 591 O O . LYS A 1 74 ? -23.996 9.097 23.190 1.00 84.44 74 LYS A O 1
ATOM 596 N N . ALA A 1 75 ? -23.265 10.081 21.308 1.00 82.50 75 ALA A N 1
ATOM 597 C CA . ALA A 1 75 ? -24.395 10.999 21.187 1.00 82.50 75 ALA A CA 1
ATOM 598 C C . ALA A 1 75 ? -25.738 10.255 21.066 1.00 82.50 75 ALA A C 1
ATOM 600 O O . ALA A 1 75 ? -26.731 10.695 21.641 1.00 82.50 75 ALA A O 1
ATOM 601 N N . ALA A 1 76 ? -25.768 9.109 20.375 1.00 78.88 76 ALA A N 1
ATOM 602 C CA . ALA A 1 76 ? -26.946 8.242 20.285 1.00 78.88 76 ALA A CA 1
ATOM 603 C C . ALA A 1 76 ? -27.381 7.667 21.629 1.00 78.88 76 ALA A C 1
ATOM 605 O O . ALA A 1 76 ? -28.564 7.680 21.943 1.00 78.88 76 ALA A O 1
ATOM 606 N N . GLN A 1 77 ? -26.427 7.203 22.431 1.00 78.19 77 GLN A N 1
ATOM 607 C CA . GLN A 1 77 ? -26.713 6.659 23.759 1.00 78.19 77 GLN A CA 1
ATOM 608 C C . GLN A 1 77 ? -27.208 7.736 24.734 1.00 78.19 77 GLN A C 1
ATOM 610 O O . GLN A 1 77 ? -28.005 7.446 25.617 1.00 78.19 77 GLN A O 1
ATOM 615 N N . GLU A 1 78 ? -26.755 8.982 24.575 1.00 76.88 78 GLU A N 1
ATOM 616 C CA . GLU A 1 78 ? -27.170 10.111 25.418 1.00 76.88 78 GLU A CA 1
ATOM 617 C C . GLU A 1 78 ? -28.544 10.692 25.024 1.00 76.88 78 GLU A C 1
ATOM 619 O O . GLU A 1 78 ? -29.188 11.350 25.839 1.00 76.88 78 GLU A O 1
ATOM 624 N N . THR A 1 79 ? -29.014 10.448 23.794 1.00 67.38 79 THR A N 1
ATOM 625 C CA . THR A 1 79 ? -30.268 11.002 23.241 1.00 67.38 79 THR A CA 1
ATOM 626 C C . THR A 1 79 ? -31.431 10.011 23.223 1.00 67.38 79 THR A C 1
ATOM 628 O O . THR A 1 79 ? -32.409 10.247 22.515 1.00 67.38 79 THR A O 1
ATOM 631 N N . ASP A 1 80 ? -31.373 8.957 24.046 1.00 60.22 80 ASP A N 1
ATOM 632 C CA . ASP A 1 80 ? -32.416 7.927 24.219 1.00 60.22 80 ASP A CA 1
ATOM 633 C C . ASP A 1 80 ? -33.671 8.471 24.957 1.00 60.22 80 ASP A C 1
ATOM 635 O O . ASP A 1 80 ? -34.200 7.898 25.907 1.00 60.22 80 ASP A O 1
ATOM 639 N N . VAL A 1 81 ? -34.125 9.653 24.535 1.00 59.69 81 VAL A N 1
ATOM 640 C CA . VAL A 1 81 ? -35.370 10.312 24.912 1.00 59.69 81 VAL A CA 1
ATOM 641 C C . VAL A 1 81 ? -36.381 9.991 23.813 1.00 59.69 81 VAL A C 1
ATOM 643 O O . VAL A 1 81 ? -36.178 10.368 22.654 1.00 59.69 81 VAL A O 1
ATOM 646 N N . GLU A 1 82 ? -37.458 9.285 24.171 1.00 52.44 82 GLU A N 1
ATOM 647 C CA . GLU A 1 82 ? -38.552 8.903 23.266 1.00 52.44 82 GLU A CA 1
ATOM 648 C C . GLU A 1 82 ? -38.977 10.082 22.369 1.00 52.44 82 GLU A C 1
ATOM 650 O O . GLU A 1 82 ? -39.542 11.069 22.837 1.00 52.44 82 GLU A O 1
ATOM 655 N N . GLY A 1 83 ? -38.698 9.978 21.063 1.00 59.69 83 GLY A N 1
ATOM 656 C CA . GLY A 1 83 ? -39.158 10.931 20.044 1.00 59.69 83 GLY A CA 1
ATOM 657 C C . GLY A 1 83 ? -38.073 11.692 19.273 1.00 59.69 83 GLY A C 1
ATOM 658 O O . GLY A 1 83 ? -38.418 12.413 18.336 1.00 59.69 83 GLY A O 1
ATOM 659 N N . SER A 1 84 ? -36.785 11.536 19.598 1.00 59.28 84 SER A N 1
ATOM 660 C CA . SER A 1 84 ? -35.706 12.142 18.799 1.00 59.28 84 SER A CA 1
ATOM 661 C C . SER A 1 84 ? -35.364 11.314 17.555 1.00 59.28 84 SER A C 1
ATOM 663 O O . SER A 1 84 ? -35.309 10.086 17.595 1.00 59.28 84 SER A O 1
ATOM 665 N N . THR A 1 85 ? -35.118 11.990 16.428 1.00 60.19 85 THR A N 1
ATOM 666 C CA . THR A 1 85 ? -34.582 11.367 15.206 1.00 60.19 85 THR A CA 1
ATOM 667 C C . THR A 1 85 ? -33.281 10.618 15.519 1.00 60.19 85 THR A C 1
ATOM 669 O O . THR A 1 85 ? -32.407 11.221 16.145 1.00 60.19 85 THR A O 1
ATOM 672 N N . PRO A 1 86 ? -33.108 9.361 15.059 1.00 61.56 86 PRO A N 1
ATOM 673 C CA . PRO A 1 86 ? -31.871 8.619 15.269 1.00 61.56 86 PRO A CA 1
ATOM 674 C C . PRO A 1 86 ? -30.673 9.424 14.751 1.00 61.56 86 PRO A C 1
ATOM 676 O O . PRO A 1 86 ? -30.727 9.913 13.615 1.00 61.56 86 PRO A O 1
ATOM 679 N N . PRO A 1 87 ? -29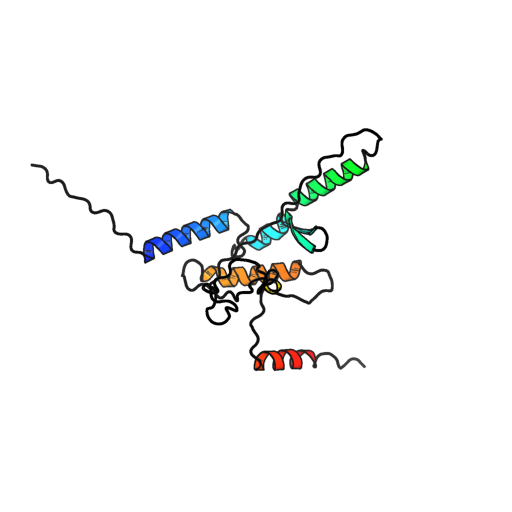.596 9.580 15.534 1.00 65.44 87 PRO A N 1
ATOM 680 C CA . PRO A 1 87 ? -28.418 10.286 15.060 1.00 65.44 87 PRO A CA 1
ATOM 681 C C . PRO A 1 87 ? -27.802 9.567 13.863 1.00 65.44 87 PRO A C 1
ATOM 683 O O . PRO A 1 87 ? -27.731 8.339 13.796 1.00 65.44 87 PRO A O 1
ATOM 686 N N . HIS A 1 88 ? -27.354 10.364 12.896 1.00 74.12 88 HIS A N 1
ATOM 687 C CA . HIS A 1 88 ? -26.687 9.864 11.707 1.00 74.12 88 HIS A CA 1
ATOM 688 C C . HIS A 1 88 ? -25.330 9.264 12.090 1.00 74.12 88 HIS A C 1
ATOM 690 O O . HIS A 1 88 ? -24.432 9.982 12.528 1.00 74.12 88 HIS A O 1
ATOM 696 N N . ILE A 1 89 ? -25.183 7.949 11.926 1.00 72.94 89 ILE A N 1
ATOM 697 C CA . ILE A 1 89 ? -23.912 7.257 12.149 1.00 72.94 89 ILE A CA 1
ATOM 698 C C . ILE A 1 89 ? -23.088 7.370 10.858 1.00 72.94 89 ILE A C 1
ATOM 700 O O . ILE A 1 89 ? -23.515 6.824 9.835 1.00 72.94 89 ILE A O 1
ATOM 704 N N . PRO A 1 90 ? -21.933 8.062 10.869 1.00 77.62 90 PRO A N 1
ATOM 705 C CA . PRO A 1 90 ? -21.086 8.164 9.689 1.00 77.62 90 PRO A CA 1
ATOM 706 C C . PRO A 1 90 ? -20.488 6.790 9.331 1.00 77.62 90 PRO A C 1
ATOM 708 O O . PRO A 1 90 ? -20.223 5.984 10.229 1.00 77.62 90 PRO A O 1
ATOM 711 N N . PRO A 1 91 ? -20.268 6.489 8.038 1.00 79.50 91 PRO A N 1
ATOM 712 C CA . PRO A 1 91 ? -19.581 5.267 7.633 1.00 79.50 91 PRO A CA 1
ATOM 713 C C . PRO A 1 91 ? -18.101 5.298 8.049 1.00 79.50 91 PRO A C 1
ATOM 715 O O . PRO A 1 91 ? -17.504 6.364 8.178 1.00 79.50 91 PRO A O 1
ATOM 718 N N . LEU A 1 92 ? -17.500 4.118 8.236 1.00 82.44 92 LEU A N 1
ATOM 719 C CA . LEU A 1 92 ? -16.051 4.000 8.422 1.00 82.44 92 LEU A CA 1
ATOM 720 C C . LEU A 1 92 ? -15.331 4.124 7.083 1.00 82.44 92 LEU A C 1
ATOM 722 O O . LEU A 1 92 ? -15.677 3.432 6.122 1.00 82.44 92 LEU A O 1
ATOM 726 N N . ASP A 1 93 ? -14.273 4.929 7.066 1.00 84.19 93 ASP A N 1
ATOM 727 C CA . ASP A 1 93 ? -13.420 5.083 5.895 1.00 84.19 93 ASP A CA 1
ATOM 728 C C . ASP A 1 93 ? -12.379 3.964 5.882 1.00 84.19 93 ASP A C 1
ATOM 730 O O . ASP A 1 93 ? -11.315 4.050 6.509 1.00 84.19 93 ASP A O 1
ATOM 734 N N . VAL A 1 94 ? -12.718 2.884 5.175 1.00 82.88 94 VAL A N 1
ATOM 735 C CA . VAL A 1 94 ? -11.817 1.757 4.922 1.00 82.88 94 VAL A CA 1
ATOM 736 C C . VAL A 1 94 ? -10.707 2.188 3.972 1.00 82.88 94 VAL A C 1
ATOM 738 O O . VAL A 1 94 ? -10.948 2.805 2.933 1.00 82.88 94 VAL A O 1
ATOM 741 N N . VAL A 1 95 ? -9.476 1.835 4.326 1.00 84.00 95 VAL A N 1
ATOM 742 C CA . VAL A 1 95 ? -8.280 2.271 3.611 1.00 84.00 95 VAL A CA 1
ATOM 743 C C . VAL A 1 95 ? -7.843 1.216 2.605 1.00 84.00 95 VAL A C 1
ATOM 745 O O . VAL A 1 95 ? -7.556 0.076 2.970 1.00 84.00 95 VAL A O 1
ATOM 748 N N . ASN A 1 96 ? -7.723 1.621 1.341 1.00 82.62 96 ASN A N 1
ATOM 749 C CA . ASN A 1 96 ? -7.162 0.783 0.287 1.00 82.62 96 ASN A CA 1
ATOM 750 C C . ASN A 1 96 ? -5.661 1.041 0.166 1.00 82.62 96 ASN A C 1
ATOM 752 O O . ASN A 1 96 ? -5.241 2.158 -0.122 1.00 82.62 96 ASN A O 1
ATOM 756 N N . LEU A 1 97 ? -4.863 -0.000 0.387 1.00 87.12 97 LEU A N 1
ATOM 757 C CA . LEU A 1 97 ? -3.416 0.054 0.220 1.00 87.12 97 LEU A CA 1
ATOM 758 C C . LEU A 1 97 ? -3.025 -0.424 -1.178 1.00 87.12 97 LEU A C 1
ATOM 760 O O . LEU A 1 97 ? -3.545 -1.432 -1.658 1.00 87.12 97 LEU A O 1
ATOM 764 N N . SER A 1 98 ? -2.068 0.265 -1.793 1.00 89.06 98 SER A N 1
ATOM 765 C CA . SER A 1 98 ? -1.642 -0.001 -3.170 1.00 89.06 98 SER A CA 1
ATOM 766 C C . SER A 1 98 ? -0.177 -0.430 -3.235 1.00 89.06 98 SER A C 1
ATOM 768 O O . SER A 1 98 ? 0.686 0.137 -2.565 1.00 89.06 98 SER A O 1
ATOM 770 N N . ILE A 1 99 ? 0.122 -1.410 -4.086 1.00 88.56 99 ILE A N 1
ATOM 771 C CA . ILE A 1 99 ? 1.478 -1.874 -4.404 1.00 88.56 99 ILE A CA 1
ATOM 772 C C . ILE A 1 99 ? 1.542 -2.260 -5.883 1.00 88.56 99 ILE A C 1
ATOM 774 O O . ILE A 1 99 ? 0.571 -2.774 -6.437 1.00 88.56 99 ILE A O 1
ATOM 778 N N . VAL A 1 100 ? 2.691 -2.031 -6.519 1.00 88.81 100 VAL A N 1
ATOM 779 C CA . VAL A 1 100 ? 2.959 -2.506 -7.879 1.00 88.81 100 VAL A CA 1
ATOM 780 C C . VAL A 1 100 ? 3.820 -3.762 -7.807 1.00 88.81 100 VAL A C 1
ATOM 782 O O . VAL A 1 100 ? 4.910 -3.749 -7.234 1.00 88.81 100 VAL A O 1
ATOM 785 N N . VAL A 1 101 ? 3.326 -4.841 -8.406 1.00 86.56 101 VAL A N 1
ATOM 786 C CA . VAL A 1 101 ? 4.014 -6.132 -8.514 1.00 86.56 101 VAL A CA 1
ATOM 787 C C . VAL A 1 101 ? 3.953 -6.626 -9.952 1.00 86.56 101 VAL A C 1
ATOM 789 O O . VAL A 1 101 ? 3.070 -6.240 -10.719 1.00 86.56 101 VAL A O 1
ATOM 792 N N . GLU A 1 102 ? 4.885 -7.494 -10.312 1.00 85.50 102 GLU A N 1
ATOM 793 C CA . GLU A 1 102 ? 4.803 -8.269 -11.544 1.00 85.50 102 GLU A CA 1
ATOM 794 C C . GLU A 1 102 ? 4.113 -9.595 -11.250 1.00 85.50 102 GLU A C 1
ATOM 796 O O . GLU A 1 102 ? 4.450 -10.278 -10.287 1.00 85.50 102 GLU A O 1
ATOM 801 N N . ILE A 1 103 ? 3.107 -9.947 -12.042 1.00 79.62 103 ILE A N 1
ATOM 802 C CA . ILE A 1 103 ? 2.409 -11.222 -11.880 1.00 79.62 103 ILE A CA 1
ATOM 803 C C . ILE A 1 103 ? 3.307 -12.315 -12.457 1.00 79.62 103 ILE A C 1
ATOM 805 O O . ILE A 1 103 ? 3.654 -12.254 -13.637 1.00 79.62 103 ILE A O 1
ATOM 809 N N . THR A 1 104 ? 3.675 -13.311 -11.648 1.00 71.56 104 THR A N 1
ATOM 810 C CA . THR A 1 104 ? 4.475 -14.433 -12.148 1.00 71.56 104 THR A CA 1
ATOM 811 C C . THR A 1 104 ? 3.649 -15.290 -13.103 1.00 71.56 104 THR A C 1
ATOM 813 O O . THR A 1 104 ? 2.470 -15.564 -12.877 1.00 71.56 104 THR A O 1
ATOM 816 N N . THR A 1 105 ? 4.274 -15.742 -14.189 1.00 68.12 105 THR A N 1
ATOM 817 C CA . THR A 1 105 ? 3.646 -16.674 -15.137 1.00 68.12 105 THR A CA 1
ATOM 818 C C . THR A 1 105 ? 3.609 -18.109 -14.612 1.00 68.12 105 THR A C 1
ATOM 820 O O . THR A 1 105 ? 2.866 -18.929 -15.143 1.00 68.12 105 THR A O 1
ATOM 823 N N . GLU A 1 106 ? 4.407 -18.411 -13.587 1.00 62.00 106 GLU A N 1
ATOM 824 C CA . GLU A 1 106 ? 4.619 -19.762 -13.054 1.00 62.00 106 GLU A CA 1
ATOM 825 C C . GLU A 1 106 ? 3.571 -20.173 -12.004 1.00 62.00 106 GLU A C 1
ATOM 827 O O . GLU A 1 106 ? 3.237 -21.350 -11.920 1.00 62.00 106 GLU A O 1
ATOM 832 N N . ASP A 1 107 ? 2.977 -19.216 -11.277 1.00 54.75 107 ASP A N 1
ATOM 833 C CA . ASP A 1 107 ? 2.018 -19.471 -10.183 1.00 54.75 107 ASP A CA 1
ATOM 834 C C . ASP A 1 107 ? 0.616 -18.909 -10.477 1.00 54.75 107 ASP A C 1
ATOM 836 O O . ASP A 1 107 ? -0.113 -18.448 -9.589 1.00 54.75 107 ASP A O 1
ATOM 840 N N . PHE A 1 108 ? 0.217 -18.904 -11.747 1.00 54.62 108 PHE A N 1
ATOM 841 C CA . PHE A 1 108 ? -1.104 -18.429 -12.136 1.00 54.62 108 PHE A CA 1
ATOM 842 C C . PHE A 1 108 ? -2.101 -19.591 -12.146 1.00 54.62 108 PHE A C 1
ATOM 844 O O . PHE A 1 108 ? -2.198 -20.345 -13.110 1.00 54.62 108 PHE A O 1
ATOM 851 N N . TRP A 1 109 ? -2.882 -19.730 -11.071 1.00 52.31 109 TRP A N 1
ATOM 852 C CA . TRP A 1 109 ? -3.875 -20.808 -10.939 1.00 52.31 109 TRP A CA 1
ATOM 853 C C . TRP A 1 109 ? -5.072 -20.677 -11.901 1.00 52.31 109 TRP A C 1
ATOM 855 O O . TRP A 1 109 ? -5.880 -21.598 -11.995 1.00 52.31 109 TRP A O 1
ATOM 865 N N . MET A 1 110 ? -5.183 -19.577 -12.659 1.00 50.31 110 MET A N 1
ATOM 866 C CA . MET A 1 110 ? -6.187 -19.407 -13.716 1.00 50.31 110 MET A CA 1
ATOM 867 C C . MET A 1 110 ? -5.674 -18.511 -14.844 1.00 50.31 110 MET A C 1
ATOM 869 O O . MET A 1 110 ? -5.784 -17.302 -14.728 1.00 50.31 110 MET A O 1
ATOM 873 N N . THR A 1 111 ? -5.176 -19.055 -15.958 1.00 47.66 111 THR A N 1
ATOM 874 C CA . THR A 1 111 ? -4.833 -18.273 -17.169 1.00 47.66 111 THR A CA 1
ATOM 875 C C . THR A 1 111 ? -5.936 -17.267 -17.537 1.00 47.66 111 THR A C 1
ATOM 877 O O . THR A 1 111 ? -7.116 -17.624 -17.551 1.00 47.66 111 THR A O 1
ATOM 880 N N . SER A 1 112 ? -5.566 -16.027 -17.885 1.00 47.91 112 SER A N 1
ATOM 881 C CA . SER A 1 112 ? -6.490 -14.914 -18.202 1.00 47.91 112 SER A CA 1
ATOM 882 C C . SER A 1 112 ? -7.523 -15.225 -19.297 1.00 47.91 112 SER A C 1
ATOM 884 O O . SER A 1 112 ? -8.549 -14.557 -19.398 1.00 47.91 112 SER A O 1
ATOM 886 N N . CYS A 1 113 ? -7.287 -16.266 -20.098 1.00 51.03 113 CYS A N 1
ATOM 887 C CA . CYS A 1 113 ? -8.174 -16.760 -21.145 1.00 51.03 113 CYS A CA 1
ATOM 888 C C . CYS A 1 113 ? -9.247 -17.760 -20.676 1.00 51.03 113 CYS A C 1
ATOM 890 O O . CYS A 1 113 ? -9.985 -18.262 -21.520 1.00 51.03 113 CYS A O 1
ATOM 892 N N . GLY A 1 114 ? -9.390 -18.036 -19.373 1.00 51.78 114 GLY A N 1
ATOM 893 C CA . GLY A 1 114 ? -10.305 -19.056 -18.833 1.00 51.78 114 GLY A CA 1
ATOM 894 C C . GLY A 1 114 ? -11.804 -18.859 -19.115 1.00 51.78 114 GLY A C 1
ATOM 895 O O . GLY A 1 114 ? -12.614 -19.607 -18.576 1.00 51.78 114 GLY A O 1
ATOM 896 N N . LEU A 1 115 ? -12.189 -17.862 -19.929 1.00 53.97 115 LEU A N 1
ATOM 897 C CA . LEU A 1 115 ? -13.570 -17.556 -20.320 1.00 53.97 115 LEU A CA 1
ATOM 898 C C . LEU A 1 115 ? -14.510 -17.501 -19.108 1.00 53.97 115 LEU A C 1
ATOM 900 O O . LEU A 1 115 ? -15.675 -17.893 -19.195 1.00 53.97 115 LEU A O 1
ATOM 904 N N . TRP A 1 116 ? -14.006 -17.019 -17.967 1.00 60.12 116 TRP A N 1
ATOM 905 C CA . TRP A 1 116 ? -14.819 -16.848 -16.775 1.00 60.12 116 TRP A CA 1
ATOM 906 C C . TRP A 1 116 ? -15.896 -15.801 -17.061 1.00 60.12 116 TRP A C 1
ATOM 908 O O . TRP A 1 116 ? -15.618 -14.609 -17.151 1.00 60.12 116 TRP A O 1
ATOM 918 N N . LYS A 1 117 ? -17.138 -16.259 -17.237 1.00 61.19 117 LYS A N 1
ATOM 919 C CA . LYS A 1 117 ? -18.316 -15.413 -17.497 1.00 61.19 117 LYS A CA 1
ATOM 920 C C . LYS A 1 117 ? -19.083 -15.080 -16.214 1.00 61.19 117 LYS A C 1
ATOM 922 O O . LYS A 1 117 ? -20.256 -14.723 -16.275 1.00 61.19 117 LYS A O 1
ATOM 927 N N . GLY A 1 118 ? -18.430 -15.222 -15.063 1.00 61.84 118 GLY A N 1
ATOM 928 C CA . GLY A 1 118 ? -19.086 -15.200 -13.764 1.00 61.84 118 GLY A CA 1
ATOM 929 C C . GLY A 1 118 ? -19.719 -16.547 -13.389 1.00 61.84 118 GLY A C 1
ATOM 930 O O . GLY A 1 118 ? -19.649 -17.516 -14.158 1.00 61.84 118 GLY A O 1
ATOM 931 N N . PRO A 1 119 ? -20.334 -16.618 -12.196 1.00 67.25 119 PRO A N 1
ATOM 932 C CA . PRO A 1 119 ? -20.956 -17.831 -11.687 1.00 67.25 119 PRO A CA 1
ATOM 933 C C . PRO A 1 119 ? -22.037 -18.334 -12.645 1.00 67.25 119 PRO A C 1
ATOM 935 O O . PRO A 1 119 ? -22.953 -17.607 -13.025 1.00 67.25 119 PRO A O 1
ATOM 938 N N . ASN A 1 120 ? -21.945 -19.600 -13.036 1.00 75.38 120 ASN A N 1
ATOM 939 C CA . ASN A 1 120 ? -22.980 -20.297 -13.793 1.00 75.38 120 ASN A CA 1
ATOM 940 C C . ASN A 1 120 ? -23.261 -21.654 -13.133 1.00 75.38 120 ASN A C 1
ATOM 942 O O . ASN A 1 120 ? -22.522 -22.079 -12.245 1.00 75.38 120 ASN A O 1
ATOM 946 N N . ARG A 1 121 ? -24.311 -22.363 -13.566 1.00 76.00 121 ARG A N 1
ATOM 947 C CA . ARG A 1 121 ? -24.716 -23.644 -12.952 1.00 76.00 121 ARG A CA 1
ATOM 948 C C . ARG A 1 121 ? -23.595 -24.691 -12.870 1.00 76.00 121 ARG A C 1
ATOM 950 O O . ARG A 1 121 ? -23.613 -25.488 -11.942 1.00 76.00 121 ARG A O 1
ATOM 957 N N . GLY A 1 122 ? -22.641 -24.693 -13.803 1.00 70.94 122 GLY A N 1
ATOM 958 C CA . GLY A 1 122 ? -21.513 -25.631 -13.816 1.00 70.94 122 GLY A CA 1
ATOM 959 C C . GLY A 1 122 ? -20.281 -25.150 -13.048 1.00 70.94 122 GLY A C 1
ATOM 960 O O . GLY A 1 122 ? -19.383 -25.940 -12.783 1.00 70.94 122 GLY A O 1
ATOM 961 N N . CYS A 1 123 ? -20.227 -23.868 -12.684 1.00 63.28 123 CYS A N 1
ATOM 962 C CA . CYS A 1 123 ? -19.042 -23.253 -12.097 1.00 63.28 123 CYS A CA 1
ATOM 963 C C . CYS A 1 123 ? -19.338 -22.438 -10.830 1.00 63.28 123 CYS A C 1
ATOM 965 O O . CYS A 1 123 ? -18.521 -21.622 -10.416 1.00 63.28 123 CYS A O 1
ATOM 967 N N . ASN A 1 124 ? -20.498 -22.648 -10.206 1.00 71.88 124 ASN A N 1
ATOM 968 C CA . ASN A 1 124 ? -20.916 -2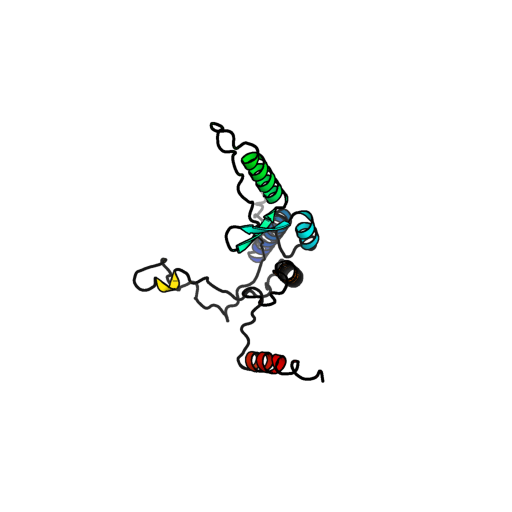1.897 -9.024 1.00 71.88 124 ASN A CA 1
ATOM 969 C C . ASN A 1 124 ? -19.945 -22.078 -7.845 1.00 71.88 124 ASN A C 1
ATOM 971 O O . ASN A 1 124 ? -19.752 -21.159 -7.072 1.00 71.88 124 ASN A O 1
ATOM 975 N N . ALA A 1 125 ? -19.259 -23.222 -7.756 1.00 62.44 125 ALA A N 1
ATOM 976 C CA . ALA A 1 125 ? -18.228 -23.465 -6.743 1.00 62.44 125 ALA A CA 1
ATOM 977 C C . ALA A 1 125 ? -17.016 -22.516 -6.847 1.00 62.44 125 ALA A C 1
ATOM 979 O O . ALA A 1 125 ? -16.263 -22.374 -5.889 1.00 62.44 125 ALA A O 1
ATOM 980 N N . PHE A 1 126 ? -16.830 -21.861 -7.997 1.00 58.19 126 PHE A N 1
ATOM 981 C CA . PHE A 1 126 ? -15.768 -20.882 -8.215 1.00 58.19 126 PHE A CA 1
ATOM 982 C C . PHE A 1 126 ? -16.230 -19.435 -7.974 1.00 58.19 126 PHE A C 1
ATOM 984 O O . PHE A 1 126 ? -15.414 -18.526 -8.092 1.00 58.19 126 PHE A O 1
ATOM 991 N N . SER A 1 127 ? -17.504 -19.194 -7.620 1.00 64.12 127 SER A N 1
ATOM 992 C CA . SER A 1 127 ? -18.019 -17.841 -7.335 1.00 64.12 127 SER A CA 1
ATOM 993 C C . SER A 1 127 ? -17.296 -17.169 -6.175 1.00 64.12 127 SER A C 1
ATOM 995 O O . SER A 1 127 ? -17.093 -15.958 -6.195 1.00 64.12 127 SER A O 1
ATOM 997 N N . ASP A 1 128 ? -16.886 -17.979 -5.202 1.00 57.47 128 ASP A N 1
ATOM 998 C CA . ASP A 1 128 ? -16.246 -17.532 -3.967 1.00 57.47 128 ASP A CA 1
ATOM 999 C C . ASP A 1 128 ? -14.723 -17.713 -4.028 1.00 57.47 128 ASP A C 1
ATOM 1001 O O . ASP A 1 128 ? -14.001 -17.419 -3.071 1.00 57.47 128 ASP A O 1
ATOM 1005 N N . MET A 1 129 ? -14.209 -18.211 -5.159 1.00 55.09 129 MET A N 1
ATOM 1006 C CA . MET A 1 129 ? -12.786 -18.435 -5.340 1.00 55.09 129 MET A CA 1
ATOM 1007 C C . MET A 1 129 ? -12.096 -17.085 -5.538 1.00 55.09 129 MET A C 1
ATOM 1009 O O . MET A 1 129 ? -12.175 -16.462 -6.597 1.00 55.09 129 MET A O 1
ATOM 1013 N N . LYS A 1 130 ? -11.394 -16.618 -4.502 1.00 56.00 130 LYS A N 1
ATOM 1014 C CA . LYS A 1 130 ? -10.462 -15.497 -4.642 1.00 56.00 130 LYS A CA 1
ATOM 1015 C C . LYS A 1 130 ? -9.305 -15.950 -5.524 1.00 56.00 130 LYS A C 1
ATOM 1017 O O . LYS A 1 130 ? -8.579 -16.873 -5.164 1.00 56.00 130 LYS A O 1
ATOM 1022 N N . LEU A 1 131 ? -9.128 -15.281 -6.661 1.00 55.38 131 LEU A N 1
ATOM 1023 C CA . LEU A 1 131 ? -7.921 -15.409 -7.469 1.00 55.38 131 LEU A CA 1
ATOM 1024 C C . LEU A 1 131 ? -6.718 -15.036 -6.595 1.00 55.38 131 LEU A C 1
ATOM 1026 O O . LEU A 1 131 ? -6.546 -13.876 -6.227 1.00 55.38 131 LEU A O 1
ATOM 1030 N N . THR A 1 132 ? -5.908 -16.026 -6.235 1.00 57.59 132 THR 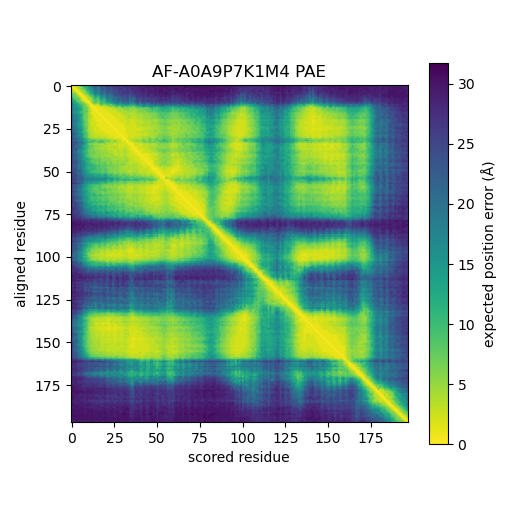A N 1
ATOM 1031 C CA . THR A 1 132 ? -4.622 -15.812 -5.573 1.00 57.59 132 THR A CA 1
ATOM 1032 C C . THR A 1 132 ? -3.539 -15.819 -6.641 1.00 57.59 132 THR A C 1
ATOM 1034 O O . THR A 1 132 ? -3.344 -16.838 -7.302 1.00 57.59 132 THR A O 1
ATOM 1037 N N . CYS A 1 133 ? -2.854 -14.694 -6.829 1.00 62.09 133 CYS A N 1
ATOM 1038 C CA . CYS A 1 133 ? -1.661 -14.616 -7.666 1.00 62.09 133 CYS A CA 1
ATOM 1039 C C . CYS A 1 133 ? -0.419 -14.421 -6.794 1.00 62.09 133 CYS A C 1
ATOM 1041 O O . CYS A 1 133 ? -0.466 -13.731 -5.772 1.00 62.09 133 CYS A O 1
ATOM 1043 N N . THR A 1 134 ? 0.698 -15.012 -7.214 1.00 70.62 134 THR A N 1
ATOM 1044 C CA . THR A 1 134 ? 2.006 -14.675 -6.653 1.00 70.62 134 THR A CA 1
ATOM 1045 C C . THR A 1 134 ? 2.518 -13.424 -7.362 1.00 70.62 134 THR A C 1
ATOM 1047 O O . THR A 1 134 ? 2.716 -13.409 -8.578 1.00 70.62 134 THR A O 1
ATOM 1050 N N . GLY A 1 135 ? 2.707 -12.349 -6.599 1.00 75.25 135 GLY A N 1
ATOM 1051 C CA . GLY A 1 135 ? 3.401 -11.154 -7.068 1.00 75.25 135 GLY A CA 1
ATOM 1052 C C . GLY A 1 135 ? 4.910 -11.309 -6.893 1.00 75.25 135 GLY A C 1
ATOM 1053 O O . GLY A 1 135 ? 5.376 -11.722 -5.832 1.00 75.25 135 GLY A O 1
ATOM 1054 N N . ALA A 1 136 ? 5.672 -10.951 -7.917 1.00 82.75 136 ALA A N 1
ATOM 1055 C CA . ALA A 1 136 ? 7.121 -10.847 -7.893 1.00 82.75 136 ALA A CA 1
ATOM 1056 C C . ALA A 1 136 ? 7.579 -9.396 -8.067 1.00 82.75 136 ALA A C 1
ATOM 1058 O O . ALA A 1 136 ? 6.800 -8.473 -8.334 1.00 82.75 136 ALA A O 1
ATOM 1059 N N . LYS A 1 137 ? 8.889 -9.207 -7.896 1.00 88.00 137 LYS A N 1
ATOM 1060 C CA . LYS A 1 137 ? 9.559 -7.930 -8.111 1.00 88.00 137 LYS A CA 1
ATOM 1061 C C . LYS A 1 137 ? 9.343 -7.462 -9.558 1.00 88.00 137 LYS A C 1
ATOM 1063 O O . LYS A 1 137 ? 9.734 -8.198 -10.461 1.00 88.00 137 LYS A O 1
ATOM 1068 N N . PRO A 1 138 ? 8.824 -6.240 -9.784 1.00 90.12 138 PRO A N 1
ATOM 1069 C CA . PRO A 1 138 ? 8.732 -5.677 -11.123 1.00 90.12 138 PRO A CA 1
ATOM 1070 C C . PRO A 1 138 ? 10.089 -5.593 -11.817 1.00 90.12 138 PRO A C 1
ATOM 1072 O O . PRO A 1 138 ? 11.074 -5.132 -11.235 1.00 90.12 138 PRO A O 1
ATOM 1075 N N . THR A 1 139 ? 10.126 -5.977 -13.087 1.00 90.06 139 THR A N 1
ATOM 1076 C CA . THR A 1 139 ? 11.299 -5.842 -13.963 1.00 90.06 139 THR A CA 1
ATOM 1077 C C . THR A 1 139 ? 11.562 -4.395 -14.381 1.00 90.06 139 THR A C 1
ATOM 1079 O O . THR A 1 139 ? 12.716 -3.998 -14.547 1.00 90.06 139 THR A O 1
ATOM 1082 N N . HIS A 1 140 ? 10.516 -3.573 -14.506 1.00 92.12 140 HIS A N 1
ATOM 1083 C CA . HIS A 1 140 ? 10.648 -2.193 -14.975 1.00 92.12 140 HIS A CA 1
ATOM 1084 C C . HIS A 1 140 ? 11.383 -1.288 -13.970 1.00 92.12 140 HIS A C 1
ATOM 1086 O O . HIS A 1 140 ? 11.045 -1.249 -12.784 1.00 92.12 140 HIS A O 1
ATOM 1092 N N . ALA A 1 141 ? 12.337 -0.484 -14.454 1.00 92.88 141 ALA A N 1
ATOM 1093 C CA . ALA A 1 141 ? 13.254 0.315 -13.629 1.00 92.88 141 ALA A CA 1
ATOM 1094 C C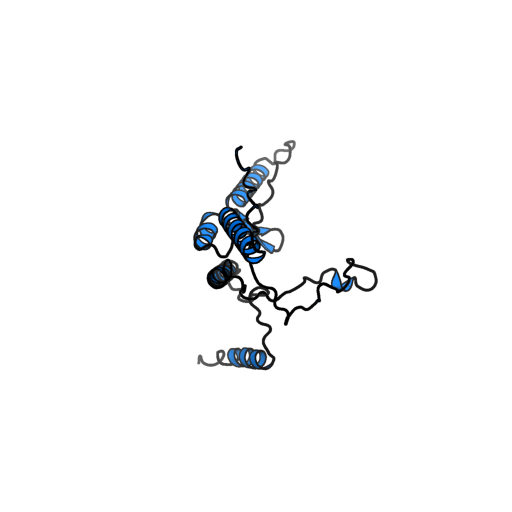 . ALA A 1 141 ? 12.569 1.341 -12.705 1.00 92.88 141 ALA A C 1
ATOM 1096 O O . ALA A 1 141 ? 13.124 1.693 -11.671 1.00 92.88 141 ALA A O 1
ATOM 1097 N N . VAL A 1 142 ? 11.362 1.796 -13.052 1.00 93.88 142 VAL A N 1
ATOM 1098 C CA . VAL A 1 142 ? 10.565 2.719 -12.218 1.00 93.88 142 VAL A CA 1
ATOM 1099 C C . VAL A 1 142 ? 10.087 2.069 -10.915 1.00 93.88 142 VAL A C 1
ATOM 1101 O O . VAL A 1 142 ? 10.115 2.714 -9.874 1.00 93.88 142 VAL A O 1
ATOM 1104 N N . PHE A 1 143 ? 9.659 0.803 -10.960 1.00 93.00 143 PHE A N 1
ATOM 1105 C CA . PHE A 1 143 ? 9.0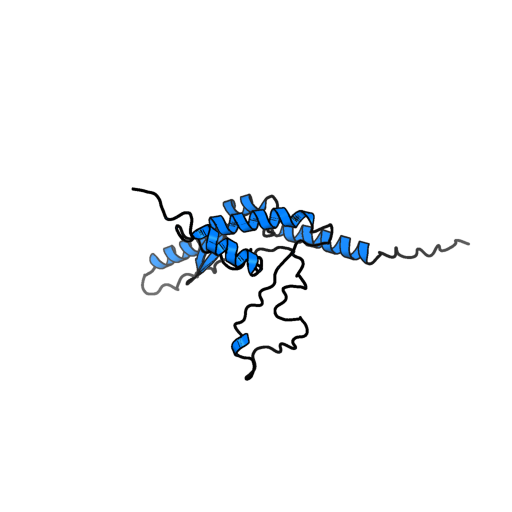22 0.119 -9.823 1.00 93.00 143 PHE A CA 1
ATOM 1106 C C . PHE A 1 143 ? 9.907 -0.957 -9.186 1.00 93.00 143 PHE A C 1
ATOM 1108 O O . PHE A 1 143 ? 9.720 -1.322 -8.030 1.00 93.00 143 PHE A O 1
ATOM 1115 N N . SER A 1 144 ? 10.906 -1.458 -9.911 1.00 92.62 144 SER A N 1
ATOM 1116 C CA . SER A 1 144 ? 11.889 -2.418 -9.400 1.00 92.62 144 SER A CA 1
ATOM 1117 C C . SER A 1 144 ? 12.554 -1.971 -8.078 1.00 92.62 144 SER A C 1
ATOM 1119 O O . SER A 1 144 ? 12.668 -2.802 -7.169 1.00 92.62 144 SER A O 1
ATOM 1121 N N . PRO A 1 145 ? 12.944 -0.689 -7.894 1.00 92.88 145 PRO A N 1
ATOM 1122 C CA . PRO A 1 145 ? 13.543 -0.213 -6.642 1.00 92.88 145 PRO A CA 1
ATOM 1123 C C . PRO A 1 145 ? 12.561 -0.119 -5.468 1.00 92.88 145 PRO A C 1
ATOM 1125 O O . PRO A 1 145 ? 12.987 -0.179 -4.319 1.00 92.88 145 PRO A O 1
ATOM 1128 N N . ASP A 1 146 ? 11.264 0.011 -5.744 1.00 92.31 146 ASP A N 1
ATOM 1129 C CA . ASP A 1 146 ? 10.218 0.173 -4.729 1.00 92.31 146 ASP A CA 1
ATOM 1130 C C . ASP A 1 146 ? 9.925 -1.139 -3.988 1.00 92.31 146 ASP A C 1
ATOM 1132 O O . ASP A 1 146 ? 9.531 -1.143 -2.820 1.00 92.31 146 ASP A O 1
ATOM 1136 N N . TYR A 1 147 ? 10.136 -2.270 -4.661 1.00 89.81 147 TYR A N 1
ATOM 1137 C CA . TYR A 1 147 ? 9.713 -3.583 -4.186 1.00 89.81 147 TYR A CA 1
ATOM 1138 C C . TYR A 1 147 ? 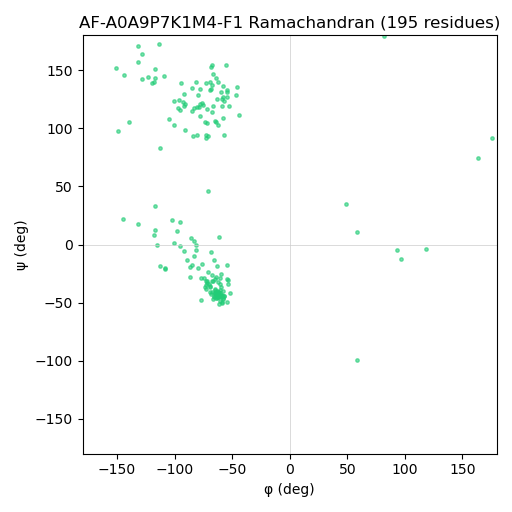10.276 -3.983 -2.806 1.00 89.81 147 TYR A C 1
ATOM 1140 O O . TYR A 1 147 ? 9.491 -4.415 -1.960 1.00 89.81 147 TYR A O 1
ATOM 1148 N N . PRO A 1 148 ? 11.582 -3.827 -2.497 1.00 89.62 148 PRO A N 1
ATOM 1149 C CA . PRO A 1 148 ? 12.103 -4.161 -1.168 1.00 89.62 148 PRO A CA 1
ATOM 1150 C C . PRO A 1 148 ? 11.448 -3.346 -0.045 1.00 89.62 148 PRO A C 1
ATOM 1152 O O . PRO A 1 148 ? 11.101 -3.906 0.997 1.00 89.62 148 PRO A O 1
ATOM 1155 N N . THR A 1 149 ? 11.231 -2.046 -0.273 1.00 91.56 149 THR A N 1
ATOM 1156 C CA . THR A 1 149 ? 10.536 -1.156 0.670 1.00 91.56 149 THR A CA 1
ATOM 1157 C C . THR A 1 149 ? 9.101 -1.614 0.874 1.00 91.56 149 THR A C 1
ATOM 1159 O O . THR A 1 149 ? 8.654 -1.750 2.013 1.00 91.56 149 THR A O 1
ATOM 1162 N N . ALA A 1 150 ? 8.410 -1.941 -0.218 1.00 90.06 150 ALA A N 1
ATOM 1163 C CA . ALA A 1 150 ? 7.034 -2.403 -0.181 1.00 90.06 150 ALA A CA 1
ATOM 1164 C C . ALA A 1 150 ? 6.880 -3.676 0.661 1.00 90.06 150 ALA A C 1
ATOM 1166 O O . ALA A 1 150 ? 6.063 -3.720 1.577 1.00 90.06 150 ALA A O 1
ATOM 1167 N N . ILE A 1 151 ? 7.723 -4.687 0.429 1.00 87.88 151 ILE A N 1
ATOM 1168 C CA . ILE A 1 151 ? 7.716 -5.933 1.210 1.00 87.88 151 ILE A CA 1
ATOM 1169 C C . ILE A 1 151 ? 8.064 -5.673 2.680 1.00 87.88 151 ILE A C 1
ATOM 1171 O O . ILE A 1 151 ? 7.455 -6.261 3.576 1.00 87.88 151 ILE A O 1
ATOM 1175 N N . GLY A 1 152 ? 9.021 -4.785 2.955 1.00 88.19 152 GLY A N 1
ATOM 1176 C CA . GLY A 1 152 ? 9.375 -4.397 4.319 1.00 88.19 152 GLY A CA 1
ATOM 1177 C C . GLY A 1 152 ? 8.222 -3.715 5.061 1.00 88.19 152 GLY A C 1
ATOM 1178 O O . GLY A 1 152 ? 7.995 -3.988 6.240 1.00 88.19 152 GLY A O 1
ATOM 1179 N N . ASN A 1 153 ? 7.484 -2.835 4.390 1.00 90.25 153 ASN A N 1
ATOM 1180 C CA . ASN A 1 153 ? 6.319 -2.146 4.945 1.00 90.25 153 ASN A CA 1
ATOM 1181 C C . ASN A 1 153 ? 5.115 -3.077 5.098 1.00 90.25 153 ASN A C 1
ATOM 1183 O O . ASN A 1 153 ? 4.391 -2.993 6.086 1.00 90.25 153 ASN A O 1
ATOM 1187 N N . LEU A 1 154 ? 4.953 -4.022 4.180 1.00 86.00 154 LEU A N 1
ATOM 1188 C CA . LEU A 1 154 ? 3.926 -5.048 4.247 1.00 86.00 154 LEU A CA 1
ATOM 1189 C C . LEU A 1 154 ? 4.117 -5.977 5.453 1.00 86.00 154 LEU A C 1
ATOM 1191 O O . LEU A 1 154 ? 3.173 -6.224 6.197 1.00 86.00 154 LEU A O 1
ATOM 1195 N N . LYS A 1 155 ? 5.350 -6.442 5.693 1.00 82.50 155 LYS A N 1
ATOM 1196 C CA . LYS A 1 155 ? 5.694 -7.221 6.895 1.00 82.50 155 LYS A CA 1
ATOM 1197 C C . LYS A 1 155 ? 5.380 -6.442 8.166 1.00 82.50 155 LYS A C 1
ATOM 1199 O O . LYS A 1 155 ? 4.722 -6.969 9.051 1.00 82.50 155 LYS A O 1
ATOM 1204 N N . TYR A 1 156 ? 5.775 -5.169 8.197 1.00 84.81 156 TYR A N 1
ATOM 1205 C CA . TYR A 1 156 ? 5.461 -4.279 9.307 1.00 84.81 156 TYR A CA 1
ATOM 1206 C C . TYR A 1 156 ? 3.948 -4.178 9.559 1.00 84.81 156 TYR A C 1
ATOM 1208 O O . TYR A 1 156 ? 3.523 -4.295 10.704 1.00 84.81 156 TYR A O 1
ATOM 1216 N N . LEU A 1 157 ? 3.126 -4.037 8.510 1.00 83.88 157 LEU A N 1
ATOM 1217 C CA . LEU A 1 157 ? 1.666 -4.042 8.647 1.00 83.88 157 LEU A CA 1
ATOM 1218 C C . LEU A 1 157 ? 1.146 -5.340 9.252 1.00 83.88 157 LEU A C 1
ATOM 1220 O O . LEU A 1 157 ? 0.312 -5.303 10.146 1.00 83.88 157 LEU A O 1
ATOM 1224 N N . MET A 1 158 ? 1.644 -6.480 8.781 1.00 78.00 158 MET A N 1
ATOM 1225 C CA . MET A 1 158 ? 1.242 -7.788 9.297 1.00 78.00 158 MET A CA 1
ATOM 1226 C C . MET A 1 158 ? 1.648 -7.991 10.759 1.00 78.00 158 MET A C 1
ATOM 1228 O O . MET A 1 158 ? 0.985 -8.739 11.471 1.00 78.00 158 MET A O 1
ATOM 1232 N N . ASP A 1 159 ? 2.740 -7.367 11.198 1.00 78.12 159 ASP A N 1
ATOM 1233 C CA . ASP A 1 159 ? 3.195 -7.429 12.587 1.00 78.12 159 ASP A CA 1
ATOM 1234 C C . ASP A 1 159 ? 2.305 -6.591 13.511 1.00 78.12 159 ASP A C 1
ATOM 1236 O O . ASP A 1 159 ? 2.023 -7.018 14.625 1.00 78.12 159 ASP A O 1
ATOM 1240 N N . ILE A 1 160 ? 1.815 -5.436 13.046 1.00 79.00 160 ILE A N 1
ATOM 1241 C CA . ILE A 1 160 ? 0.905 -4.583 13.831 1.00 79.00 160 ILE A CA 1
ATOM 1242 C C . ILE A 1 160 ? -0.571 -4.990 13.718 1.00 79.00 160 ILE A C 1
ATOM 1244 O O . ILE A 1 160 ? -1.376 -4.555 14.533 1.00 79.00 160 ILE A O 1
ATOM 1248 N N . ALA A 1 161 ? -0.935 -5.778 12.703 1.00 70.44 161 ALA A N 1
ATOM 1249 C CA . ALA A 1 161 ? -2.296 -6.265 12.468 1.00 70.44 161 ALA A CA 1
ATOM 1250 C C . ALA A 1 161 ? -2.665 -7.485 13.324 1.00 70.44 161 ALA A C 1
ATOM 1252 O O . ALA A 1 161 ? -3.779 -7.983 13.226 1.00 70.44 161 ALA A O 1
ATOM 1253 N N . ALA A 1 162 ? -1.729 -8.038 14.097 1.00 59.22 162 ALA A N 1
ATOM 1254 C CA . ALA A 1 162 ? -1.996 -9.243 14.862 1.00 59.22 162 ALA A CA 1
ATOM 1255 C C . ALA A 1 162 ? -2.813 -8.914 16.117 1.00 59.22 162 ALA A C 1
ATOM 1257 O O . ALA A 1 162 ? -2.346 -8.199 17.004 1.00 59.22 162 ALA A O 1
ATOM 1258 N N . THR A 1 163 ? -3.996 -9.519 16.228 1.00 59.28 163 THR A N 1
ATOM 1259 C CA . THR A 1 163 ? -4.620 -9.786 17.525 1.00 59.28 163 THR A CA 1
ATOM 1260 C C . THR A 1 163 ? -3.563 -10.388 18.459 1.00 59.28 163 THR A C 1
ATOM 1262 O O . THR A 1 163 ? -2.874 -11.341 18.082 1.00 59.28 163 THR A O 1
ATOM 1265 N N . GLU A 1 164 ? -3.412 -9.830 19.662 1.00 57.00 164 GLU A N 1
ATOM 1266 C CA . GLU A 1 164 ? -2.392 -10.254 20.627 1.00 57.00 164 GLU A CA 1
ATOM 1267 C C . GLU A 1 164 ? -2.467 -11.778 20.861 1.00 57.00 164 GLU A C 1
ATOM 1269 O O . GLU A 1 164 ? -3.507 -12.317 21.239 1.00 57.00 164 GLU A O 1
ATOM 1274 N N . GLY A 1 165 ? -1.377 -12.494 20.554 1.00 55.53 165 GLY A N 1
ATOM 1275 C CA . GLY A 1 165 ? -1.293 -13.959 20.658 1.00 55.53 165 GLY A CA 1
ATOM 1276 C C . GLY A 1 165 ? -1.615 -14.761 19.385 1.00 55.53 165 GLY A C 1
ATOM 1277 O O . GLY A 1 165 ? -1.433 -15.980 19.388 1.00 55.53 165 GLY A O 1
ATOM 1278 N N . PHE A 1 166 ? -2.037 -14.134 18.279 1.00 57.22 166 PHE A N 1
ATOM 1279 C CA . PHE A 1 166 ? -2.331 -14.833 17.021 1.00 57.22 166 PHE A CA 1
ATOM 1280 C C . PHE A 1 166 ? -1.189 -14.713 15.996 1.00 57.22 166 PHE A C 1
ATOM 1282 O O . PHE A 1 166 ? -1.041 -13.711 15.303 1.00 57.22 166 PHE A O 1
ATOM 1289 N N . ASN A 1 167 ? -0.393 -15.779 15.848 1.00 58.97 167 ASN A N 1
ATOM 1290 C CA . ASN A 1 167 ? 0.787 -15.797 14.964 1.00 58.97 167 ASN A CA 1
ATOM 1291 C C . ASN A 1 167 ? 0.508 -16.293 13.529 1.00 58.97 167 ASN A C 1
ATOM 1293 O O . ASN A 1 167 ? 1.400 -16.271 12.678 1.00 58.97 167 ASN A O 1
ATOM 1297 N N . ASN A 1 168 ? -0.711 -16.754 13.234 1.00 58.69 168 ASN A N 1
ATOM 1298 C CA . ASN A 1 168 ? -1.045 -17.348 11.938 1.00 58.69 168 ASN A CA 1
ATOM 1299 C C . ASN A 1 168 ? -1.319 -16.273 10.877 1.00 58.69 168 ASN A C 1
ATOM 1301 O O . ASN A 1 168 ? -2.442 -15.806 10.705 1.00 58.69 168 ASN A O 1
ATOM 1305 N N . LYS A 1 169 ? -0.285 -15.925 10.112 1.00 61.31 169 LYS A N 1
ATOM 1306 C CA . LYS A 1 169 ? -0.357 -14.989 8.984 1.00 61.31 169 LYS A CA 1
ATOM 1307 C C . LYS A 1 169 ? -0.646 -15.743 7.680 1.00 61.31 169 LYS A C 1
ATOM 1309 O O . LYS A 1 169 ? 0.139 -16.598 7.280 1.00 61.31 169 LYS A O 1
ATOM 1314 N N . LYS A 1 170 ? -1.750 -15.432 6.989 1.00 58.50 170 LYS A N 1
ATOM 1315 C CA . LYS A 1 170 ? -2.117 -16.038 5.690 1.00 58.50 170 LYS A CA 1
ATOM 1316 C C . LYS A 1 170 ? -2.146 -14.991 4.570 1.00 58.50 170 LYS A C 1
ATOM 1318 O O . LYS A 1 170 ? -2.595 -13.874 4.787 1.00 58.50 170 LYS A O 1
ATOM 1323 N N . GLY A 1 171 ? -1.718 -15.376 3.364 1.00 59.16 171 GLY A N 1
ATOM 1324 C CA . GLY A 1 171 ? -2.117 -14.711 2.113 1.00 59.16 171 GLY A CA 1
ATOM 1325 C C . GLY A 1 171 ? -1.190 -13.650 1.504 1.00 59.16 171 GLY A C 1
ATOM 1326 O O . GLY A 1 171 ? -1.404 -13.319 0.347 1.00 59.16 171 GLY A O 1
ATOM 1327 N N . LEU A 1 172 ? -0.167 -13.141 2.203 1.00 56.53 172 LEU A N 1
ATOM 1328 C CA . LEU A 1 172 ? 0.645 -12.017 1.685 1.00 56.53 172 LEU A CA 1
ATOM 1329 C C . LEU A 1 172 ? 2.107 -12.345 1.338 1.00 56.53 172 LEU A C 1
ATOM 1331 O O . LEU A 1 172 ? 2.734 -11.588 0.608 1.00 56.53 172 LEU A O 1
ATOM 1335 N N . LEU A 1 173 ? 2.662 -13.450 1.849 1.00 55.50 173 LEU A N 1
ATOM 1336 C CA . LEU A 1 173 ? 4.071 -13.846 1.649 1.00 55.50 173 LEU A CA 1
ATOM 1337 C C . LEU A 1 173 ? 4.249 -15.368 1.554 1.00 55.50 173 LEU A C 1
ATOM 1339 O O . LEU A 1 173 ? 5.324 -15.896 1.839 1.00 55.50 173 LEU A O 1
ATOM 1343 N N . ALA A 1 174 ? 3.185 -16.090 1.202 1.00 46.28 174 ALA A N 1
ATOM 1344 C CA . ALA A 1 174 ? 3.301 -17.513 0.941 1.00 46.28 174 ALA A CA 1
ATOM 1345 C C . ALA A 1 174 ? 4.018 -17.680 -0.401 1.00 46.28 174 ALA A C 1
ATOM 1347 O O . ALA A 1 174 ? 3.385 -17.692 -1.451 1.00 46.28 174 ALA A O 1
ATOM 1348 N N . VAL A 1 175 ? 5.347 -17.793 -0.364 1.00 45.84 175 VAL A N 1
ATOM 1349 C CA . VAL A 1 175 ? 6.054 -18.507 -1.428 1.00 45.84 175 VAL A CA 1
ATOM 1350 C C . VAL A 1 175 ? 5.386 -19.875 -1.484 1.00 45.84 175 VAL A C 1
ATOM 1352 O O . VAL A 1 175 ? 5.230 -20.511 -0.435 1.00 45.84 175 VAL A O 1
ATOM 1355 N N . GLY A 1 176 ? 4.928 -20.304 -2.659 1.00 41.22 176 GLY A N 1
ATOM 1356 C CA . GLY A 1 176 ? 4.531 -21.689 -2.857 1.00 41.22 176 GLY A CA 1
ATOM 1357 C C . GLY A 1 176 ? 5.735 -22.549 -2.503 1.00 41.22 176 GLY A C 1
ATOM 1358 O O . GLY A 1 176 ? 6.645 -22.689 -3.310 1.00 41.22 176 GLY A O 1
ATOM 1359 N N . LEU A 1 177 ? 5.801 -23.030 -1.259 1.00 38.44 177 LEU A N 1
ATOM 1360 C CA . LEU A 1 177 ? 6.919 -23.841 -0.805 1.00 38.44 177 LEU A CA 1
ATOM 1361 C C . LEU A 1 177 ? 6.984 -25.035 -1.753 1.00 38.44 177 LEU A C 1
ATOM 1363 O O . LEU A 1 177 ? 5.993 -25.767 -1.893 1.00 38.44 177 LEU A O 1
ATOM 1367 N N . SER A 1 178 ? 8.133 -25.234 -2.398 1.00 43.78 178 SER A N 1
ATOM 1368 C CA . SER A 1 178 ? 8.387 -26.501 -3.073 1.00 43.78 178 SER A CA 1
ATOM 1369 C C . SER A 1 178 ? 8.226 -27.628 -2.046 1.00 43.78 178 SER A C 1
ATOM 1371 O O . SER A 1 178 ? 8.373 -27.410 -0.838 1.00 43.78 178 SER A O 1
ATOM 1373 N N . ASN A 1 179 ? 7.891 -28.843 -2.484 1.00 41.56 179 ASN A N 1
ATOM 1374 C CA . ASN A 1 179 ? 7.676 -29.957 -1.549 1.00 41.56 179 ASN A CA 1
ATOM 1375 C C . ASN A 1 179 ? 8.886 -30.182 -0.616 1.00 41.56 179 ASN A C 1
ATOM 1377 O O . ASN A 1 179 ? 8.702 -30.540 0.541 1.00 41.56 179 ASN A O 1
ATOM 1381 N N . GLU A 1 180 ? 10.101 -29.866 -1.066 1.00 42.38 180 GLU A N 1
ATOM 1382 C CA . GLU A 1 180 ? 11.326 -29.911 -0.256 1.00 42.38 180 GLU A CA 1
ATOM 1383 C C . GLU A 1 180 ? 11.376 -28.822 0.833 1.00 42.38 180 GLU A C 1
ATOM 1385 O O . GLU A 1 180 ? 11.844 -29.064 1.945 1.00 42.38 180 GLU A O 1
ATOM 1390 N N . GLN A 1 181 ? 10.844 -27.628 0.562 1.00 43.25 181 GLN A N 1
ATOM 1391 C CA . GLN A 1 181 ? 10.765 -26.543 1.545 1.00 43.25 181 GLN A CA 1
ATOM 1392 C C . GLN A 1 181 ? 9.630 -26.752 2.562 1.00 43.25 181 GLN A C 1
ATOM 1394 O O . GLN A 1 181 ? 9.766 -26.328 3.710 1.00 43.25 181 GLN A O 1
ATOM 1399 N N . LYS A 1 182 ? 8.546 -27.448 2.184 1.00 44.19 182 LYS A N 1
ATOM 1400 C CA . LYS A 1 182 ? 7.477 -27.863 3.117 1.00 44.19 182 LYS A CA 1
ATOM 1401 C C . LYS A 1 182 ? 7.995 -28.848 4.163 1.00 44.19 182 LYS A C 1
ATOM 1403 O O . LYS A 1 182 ? 7.749 -28.650 5.348 1.00 44.19 182 LYS A O 1
ATOM 1408 N N . VAL A 1 183 ? 8.785 -29.834 3.735 1.00 48.44 183 VAL A N 1
ATOM 1409 C CA . VAL A 1 183 ? 9.396 -30.829 4.632 1.00 48.44 183 VAL A CA 1
ATOM 1410 C C . VAL A 1 183 ? 10.345 -30.162 5.634 1.00 48.44 183 VAL A C 1
ATOM 1412 O O . VAL A 1 183 ? 10.303 -30.467 6.823 1.00 48.44 183 VAL A O 1
ATOM 1415 N N . ASN A 1 184 ? 11.142 -29.180 5.203 1.00 43.47 184 ASN A N 1
ATOM 1416 C CA . ASN A 1 184 ? 12.046 -28.459 6.106 1.00 43.47 184 ASN A CA 1
ATOM 1417 C C . ASN A 1 184 ? 11.320 -27.510 7.079 1.00 43.47 184 ASN A C 1
ATOM 1419 O O . ASN A 1 184 ? 11.761 -27.357 8.218 1.00 43.47 184 ASN A O 1
ATOM 1423 N N . ALA A 1 185 ? 10.203 -26.897 6.672 1.00 47.59 185 ALA A N 1
ATOM 1424 C CA . ALA A 1 185 ? 9.383 -26.065 7.558 1.00 47.59 185 ALA A CA 1
ATOM 1425 C C . ALA A 1 185 ? 8.642 -26.893 8.626 1.00 47.59 185 ALA A C 1
ATOM 1427 O O . ALA A 1 185 ? 8.483 -26.441 9.759 1.00 47.59 185 ALA A O 1
ATOM 1428 N N . GLU A 1 186 ? 8.233 -28.120 8.292 1.00 43.69 186 GLU A N 1
ATOM 1429 C CA . GLU A 1 186 ? 7.640 -29.060 9.249 1.00 43.69 186 GLU A CA 1
ATOM 1430 C C . GLU A 1 186 ? 8.687 -29.629 10.216 1.00 43.69 186 GLU A C 1
ATOM 1432 O O . GLU A 1 186 ? 8.425 -29.711 11.414 1.00 43.69 186 GLU A O 1
ATOM 1437 N N . LEU A 1 187 ? 9.904 -29.924 9.748 1.00 43.31 187 LEU A N 1
ATOM 1438 C CA . LEU A 1 187 ? 10.997 -30.410 10.601 1.00 43.31 187 LEU A CA 1
ATOM 1439 C C . LEU A 1 187 ? 11.582 -29.320 11.518 1.00 43.31 187 LEU A C 1
ATOM 1441 O O . LEU A 1 187 ? 11.979 -29.620 12.642 1.00 43.31 187 LEU A O 1
ATOM 1445 N N . GLY A 1 188 ? 11.591 -28.052 11.094 1.00 38.91 188 GLY A N 1
ATOM 1446 C CA . GLY A 1 188 ? 12.060 -26.925 11.912 1.00 38.91 188 GLY A CA 1
ATOM 1447 C C . GLY A 1 188 ? 11.179 -26.617 13.131 1.00 38.91 188 GLY A C 1
ATOM 1448 O O . GLY A 1 188 ? 11.681 -26.132 14.142 1.00 38.91 188 GLY A O 1
ATOM 1449 N N . ASN A 1 189 ? 9.887 -26.960 13.078 1.00 40.66 189 ASN A N 1
ATOM 1450 C CA . ASN A 1 189 ? 8.950 -26.781 14.195 1.00 40.66 189 ASN A CA 1
ATOM 1451 C C . ASN A 1 189 ? 8.989 -27.921 15.229 1.00 40.66 189 ASN A C 1
ATOM 1453 O O . ASN A 1 189 ? 8.402 -27.787 16.302 1.00 40.66 189 ASN A O 1
ATOM 1457 N N . VAL A 1 190 ? 9.687 -29.028 14.948 1.00 40.12 190 VAL A N 1
ATOM 1458 C CA . VAL A 1 190 ? 9.774 -30.179 15.866 1.00 40.12 190 VAL A CA 1
ATOM 1459 C C . VAL A 1 190 ? 10.906 -30.017 16.897 1.00 40.12 190 VAL A C 1
ATOM 1461 O O . VAL A 1 190 ? 10.836 -30.610 17.969 1.00 40.12 190 VAL A O 1
ATOM 1464 N N . TYR A 1 191 ? 11.904 -29.155 16.662 1.00 33.22 191 TYR A N 1
ATOM 1465 C CA . TYR A 1 191 ? 13.096 -29.053 17.528 1.00 33.22 191 TYR A CA 1
ATOM 1466 C C . TYR A 1 191 ? 13.085 -27.932 18.590 1.00 33.22 191 TYR A C 1
ATOM 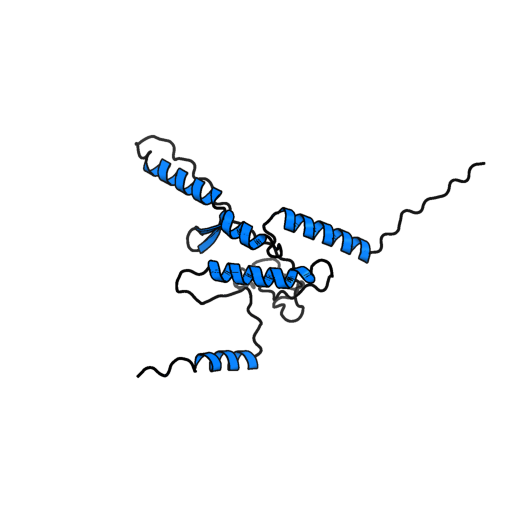1468 O O . TYR A 1 191 ? 14.111 -27.689 19.227 1.00 33.22 191 TYR A O 1
ATOM 1476 N N . HIS A 1 192 ? 11.952 -27.268 18.845 1.00 35.97 192 HIS A N 1
ATOM 1477 C CA . HIS A 1 192 ? 11.838 -26.282 19.941 1.00 35.97 192 HIS A CA 1
ATOM 1478 C C . HIS A 1 192 ? 10.820 -26.619 21.038 1.00 35.97 192 HIS A C 1
ATOM 1480 O O . HIS A 1 192 ? 10.643 -25.830 21.961 1.00 35.97 192 HIS A O 1
ATOM 1486 N N . ASN A 1 193 ? 10.244 -27.824 21.031 1.00 34.28 193 ASN A N 1
ATOM 1487 C CA . ASN A 1 193 ? 9.501 -28.359 22.176 1.00 34.28 193 ASN A CA 1
ATOM 1488 C C . ASN A 1 193 ? 10.251 -29.548 22.784 1.00 34.28 193 ASN A C 1
ATOM 1490 O O . ASN A 1 193 ? 9.968 -30.703 22.480 1.00 34.28 193 ASN A O 1
ATOM 1494 N N . GLY A 1 194 ? 11.223 -29.258 23.646 1.00 35.09 194 GLY A N 1
ATOM 1495 C CA . GLY A 1 194 ? 11.903 -30.296 24.413 1.00 35.09 194 GLY A CA 1
ATOM 1496 C C . GLY A 1 194 ? 13.214 -29.829 25.018 1.00 35.09 194 GLY A C 1
ATOM 1497 O O . GLY A 1 194 ? 14.266 -30.165 24.493 1.00 35.09 194 GLY A O 1
ATOM 1498 N N . ASN A 1 195 ? 13.134 -29.022 26.079 1.00 32.41 195 ASN A N 1
ATOM 1499 C CA . ASN A 1 195 ? 13.977 -29.135 27.276 1.00 32.41 195 ASN A CA 1
ATOM 1500 C C . ASN A 1 195 ? 13.668 -27.975 28.227 1.00 32.41 195 ASN A C 1
ATOM 1502 O O . ASN A 1 195 ? 14.264 -26.910 28.140 1.00 32.41 195 ASN A O 1
ATOM 1506 N N . ASN A 1 196 ? 12.733 -28.215 29.142 1.00 33.53 196 ASN A N 1
ATOM 1507 C CA . ASN A 1 196 ? 12.782 -27.648 30.483 1.00 33.53 196 ASN A CA 1
ATOM 1508 C C . ASN A 1 196 ? 12.336 -28.760 31.434 1.00 33.53 196 ASN A C 1
ATOM 1510 O O . ASN A 1 196 ? 11.168 -29.149 31.466 1.00 33.53 196 ASN A O 1
ATOM 1514 N N . SER A 1 197 ? 13.305 -29.318 32.145 1.00 35.94 197 SER A N 1
ATOM 1515 C CA . SER A 1 197 ? 13.141 -30.105 33.364 1.00 35.94 197 SER A CA 1
ATOM 1516 C C . SER A 1 197 ? 14.197 -29.611 34.333 1.00 35.94 197 SER A C 1
ATOM 1518 O O . SER A 1 197 ? 15.353 -29.468 33.872 1.00 35.94 197 SER A O 1
#

Secondary structure (DSSP, 8-state):
-------PPP---HHHHHHHHHHHHHHHHHHTT-BTT-TTHHHHHHHHEEEEEETTEEEEEEHHHHHHHHHHHHHHHHT-STTPPPP--PPP-BPPPB---EEPSSS-SS-TTS---S--TTTGGGTT------EE---STTTTTTHHHHHHHHHHHHHHTPPTT-----SSS-----HHHHHHHHHHTTTTS----

Solvent-accessible surface area (backbone atoms only — not comparable to full-atom values): 12520 Å² total; per-residue (Å²): 138,84,82,82,78,81,78,75,75,83,81,74,47,72,66,58,50,49,53,53,53,48,49,54,50,51,50,52,40,51,71,68,64,37,23,40,41,41,88,63,31,67,60,49,40,70,74,46,41,41,79,41,76,57,92,91,43,80,38,54,25,36,44,69,33,52,52,50,31,51,53,36,53,52,54,41,70,74,51,79,51,95,85,62,79,81,67,79,69,62,74,74,49,70,64,76,76,44,80,83,59,30,76,46,88,86,51,53,87,66,60,93,78,70,74,80,80,67,68,41,99,92,43,49,86,54,62,80,58,74,87,68,70,50,69,40,75,31,84,54,80,84,48,36,75,34,36,66,48,23,55,56,44,50,52,53,49,59,66,72,66,42,62,91,92,58,83,86,82,80,90,84,78,75,69,82,63,50,76,71,52,48,53,50,58,58,55,64,66,60,79,76,76,85,87,88,130

Radius of gyration: 25.08 Å; Cα contacts (8 Å, |Δi|>4): 149; chains: 1; bounding box: 53×64×84 Å

Foldseek 3Di:
DDDDDPDDDPPQDPVNVVVVVLLVVVVVLVVVLQELLDPCNVVCCVPFWDFDDDPHDTFIFGPVLVVQQVVLVVVQVVPPDPPDDRGDRDDTHTDDHDADFDFDPVFFPDPPPNPCPADDPVCVVCNPPDRATDTHQDPDPSRNVSVVSSVVSVVVCQVNSDDPPDPDDDRDDDPVQDPVRVVVVVVVVVPPPDDDD